Protein AF-A0A0P8C6U0-F1 (afdb_monomer)

Radius of gyration: 27.33 Å; Cα contacts (8 Å, |Δi|>4): 67; chains: 1; bounding box: 61×42×91 Å

Sequence (197 aa):
MSKERLFFIDNLRILLIILVIIFNLALLYGSPIGNRPYHESQPPGIIESIIESTLYLSFLAVTESFFMGFFFMISGYFTPGSYDRKGALLFFKDRLLRLGIPLLFYVIFIHPIMGYAISLSTKQFSGSFLDFLALYIGNYRVLGSGPLWFLEALLIFEGFLCHAIYYIIRRSLIILKYQIYSGHVRNVGHTHRDIAF

Solvent-accessible surface area (backbone atoms only — not comparable to full-atom values): 11387 Å² total; per-residue (Å²): 132,82,82,82,75,62,63,69,59,54,54,51,49,52,53,43,51,52,52,50,53,52,50,53,50,43,52,69,78,66,38,81,76,64,87,63,87,71,80,76,97,67,87,65,57,75,68,57,47,51,51,53,45,50,54,50,52,48,51,51,52,52,52,49,53,50,49,51,49,52,51,52,52,54,51,58,68,55,42,60,69,48,32,76,76,52,38,70,69,56,39,48,54,55,48,46,53,69,46,47,49,60,50,52,49,37,58,70,50,51,47,55,52,52,50,49,55,49,31,48,75,69,66,76,47,88,74,54,71,65,59,51,48,54,50,48,71,72,33,71,87,69,70,58,61,68,93,47,45,65,55,52,53,50,52,50,53,49,52,51,50,52,51,52,51,52,50,51,53,53,51,51,52,51,51,50,52,48,50,55,51,56,49,52,54,53,52,56,60,49,60,60,60,75,69,70,121

InterPro domains:
  IPR002656 Acyltransferase 3 domain [PF01757] (8-171)
  IPR050623 Periplasmic Glucan Succinylation Acyltransferase [PTHR36927] (3-164)

pLDDT: mean 76.66, std 11.99, range [38.44, 92.56]

Organism: NCBI:txid1392998

Mean predicted aligned error: 12.1 Å

Secondary structure (DSSP, 8-state):
------HHHHHHHHHHHHHHHHHHHHHHHH-SSS--SS--S-PPPHHHHHHHHHHHHHHHHHHHHHHHHHHHHHHHHHHHHHHHHH-HHHHHHHHHHHHHHHHHHIIIIIHHHHHHHHHHHTTS--S-HHHHHHHHHH-GGG---GGGHHHHHHHHHHHHHHHHHHHHHHHHHHHHHHHHHHHHHHHHHHHTTTT--

Foldseek 3Di:
DDPDDPVVVVVLVVVLVVLLVVLVVCCQQPAPPDDHLDDDDDDDDPVVVVVSNVVSVVVSVVSCCVSLVVVVVVCVVVLVVLCVVQPLPRSLVVLCCVLVVVLVCCLVPVQLVVVVVSCVSSVVDDDDSVVSVVVCVVDVVSSDSVSSVSSVVVNVVSVVVSVVVVVVVVVVVVVVVVVVVVVVVVVVVVVVVVPPD

Structure (mmCIF, N/CA/C/O backbone):
data_AF-A0A0P8C6U0-F1
#
_entry.id   AF-A0A0P8C6U0-F1
#
loop_
_atom_site.group_PDB
_atom_site.id
_atom_site.type_symbol
_atom_site.label_atom_id
_atom_site.label_alt_id
_atom_site.label_comp_id
_atom_site.label_asym_id
_atom_site.label_entity_id
_atom_site.label_seq_id
_atom_site.pdbx_PDB_ins_code
_atom_site.Cartn_x
_atom_site.Cartn_y
_atom_site.Cartn_z
_atom_site.occupancy
_atom_site.B_iso_or_equiv
_atom_site.auth_seq_id
_atom_site.auth_comp_id
_atom_site.auth_asym_id
_atom_site.auth_atom_id
_atom_site.pdbx_PDB_model_num
ATOM 1 N N . MET A 1 1 ? -28.809 14.830 7.608 1.00 38.44 1 MET A N 1
ATOM 2 C CA . MET A 1 1 ? -27.640 15.639 8.011 1.00 38.44 1 MET A CA 1
ATOM 3 C C . MET A 1 1 ? -26.596 15.511 6.909 1.00 38.44 1 MET A C 1
ATOM 5 O O . MET A 1 1 ? -26.086 14.415 6.699 1.00 38.44 1 MET A O 1
ATOM 9 N N . SER A 1 2 ? -26.392 16.551 6.099 1.00 47.72 2 SER A N 1
ATOM 10 C CA . SER A 1 2 ? -25.397 16.528 5.020 1.00 47.72 2 SER A CA 1
ATOM 11 C C . SER A 1 2 ? -24.010 16.343 5.630 1.00 47.72 2 SER A C 1
ATOM 13 O O . SER A 1 2 ? -23.619 17.113 6.501 1.00 47.72 2 SER A O 1
ATOM 15 N N . LYS A 1 3 ? -23.274 15.309 5.209 1.00 59.75 3 LYS A N 1
ATOM 16 C CA . LYS A 1 3 ? -21.847 15.179 5.531 1.00 59.75 3 LYS A CA 1
ATOM 17 C C . LYS A 1 3 ? -21.139 16.424 5.001 1.00 59.75 3 LYS A C 1
ATOM 19 O O . LYS A 1 3 ?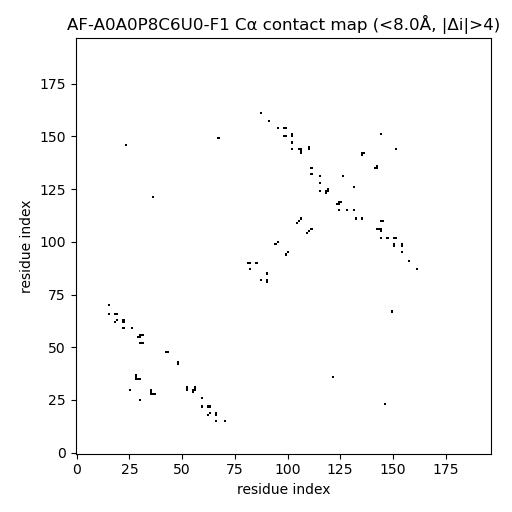 -20.986 16.539 3.785 1.00 59.75 3 LYS A O 1
ATOM 24 N N . GLU A 1 4 ? -20.719 17.329 5.878 1.00 72.25 4 GLU A N 1
ATOM 25 C CA . GLU A 1 4 ? -19.804 18.399 5.490 1.00 72.25 4 GLU A CA 1
ATOM 26 C C . GLU A 1 4 ? -18.520 17.751 4.970 1.00 72.25 4 GLU A C 1
ATOM 28 O O . GLU A 1 4 ? -17.829 17.012 5.677 1.00 72.25 4 GLU A O 1
ATOM 33 N N . ARG A 1 5 ? -18.254 17.938 3.676 1.00 70.25 5 ARG A N 1
ATOM 34 C CA . ARG A 1 5 ? -17.010 17.489 3.060 1.00 70.25 5 ARG A CA 1
ATOM 35 C C . ARG A 1 5 ? -15.925 18.481 3.451 1.00 70.25 5 ARG A C 1
ATOM 37 O O . ARG A 1 5 ? -16.044 19.673 3.183 1.00 70.25 5 ARG A O 1
ATOM 44 N N . LEU A 1 6 ? -14.864 17.984 4.077 1.00 79.81 6 LEU A N 1
ATOM 45 C CA . LEU A 1 6 ? -13.698 18.792 4.418 1.00 79.81 6 LEU A CA 1
ATOM 46 C C . LEU A 1 6 ? -12.847 18.996 3.159 1.00 79.81 6 LEU A C 1
ATOM 48 O O . LEU A 1 6 ? -11.905 18.243 2.918 1.00 79.81 6 LEU A O 1
ATOM 52 N N . PHE A 1 7 ? -13.171 20.020 2.365 1.00 83.81 7 PHE A N 1
ATOM 53 C CA . PHE A 1 7 ? -12.490 20.325 1.098 1.00 83.81 7 PHE A CA 1
ATOM 54 C C . PHE A 1 7 ? -10.963 20.437 1.230 1.00 83.81 7 PHE A C 1
ATOM 56 O O . PHE A 1 7 ? -10.231 20.020 0.337 1.00 83.81 7 PHE A O 1
ATOM 63 N N . PHE A 1 8 ? -10.464 20.931 2.368 1.00 85.56 8 PHE A N 1
ATOM 64 C CA . PHE A 1 8 ? -9.026 21.000 2.641 1.00 85.56 8 PHE A CA 1
ATOM 65 C C . PHE A 1 8 ? -8.351 19.618 2.643 1.00 85.56 8 PHE A C 1
ATOM 67 O O . PHE A 1 8 ? -7.270 19.454 2.081 1.00 85.56 8 PHE A O 1
ATOM 74 N N . ILE A 1 9 ? -8.997 18.609 3.235 1.00 85.31 9 ILE A N 1
ATOM 75 C CA . ILE A 1 9 ? -8.458 17.244 3.293 1.00 85.31 9 ILE A CA 1
ATOM 76 C C . ILE A 1 9 ? -8.452 16.608 1.904 1.00 85.31 9 ILE A C 1
ATOM 78 O O . ILE A 1 9 ? -7.519 15.881 1.568 1.00 85.31 9 ILE A O 1
ATOM 82 N N . ASP A 1 10 ? -9.467 16.890 1.091 1.00 85.94 10 ASP A N 1
ATOM 83 C CA . ASP A 1 10 ? -9.532 16.379 -0.275 1.00 85.94 10 ASP A CA 1
ATOM 84 C C . ASP A 1 10 ? -8.433 17.006 -1.151 1.00 85.94 10 ASP A C 1
ATOM 86 O O . ASP A 1 10 ? -7.716 16.275 -1.833 1.00 85.94 10 ASP A O 1
ATOM 90 N N . ASN A 1 11 ? -8.199 18.319 -1.044 1.00 90.38 11 ASN A N 1
ATOM 91 C CA . ASN A 1 11 ? -7.094 18.998 -1.736 1.00 90.38 11 ASN A CA 1
ATOM 92 C C . ASN A 1 11 ? -5.722 18.471 -1.298 1.00 90.38 11 ASN A C 1
ATOM 94 O O . ASN A 1 11 ? -4.860 18.219 -2.140 1.00 90.38 11 ASN A O 1
ATOM 98 N N . LEU A 1 12 ? -5.530 18.251 0.007 1.00 89.25 12 LEU A N 1
ATOM 99 C CA . LEU A 1 12 ? -4.298 17.667 0.533 1.00 89.25 12 LEU A CA 1
ATOM 100 C C . LEU A 1 12 ? -4.071 16.262 -0.036 1.00 89.25 12 LEU A C 1
ATOM 102 O O . LEU A 1 12 ? -2.974 15.957 -0.489 1.00 89.25 12 LEU A O 1
ATOM 106 N N . ARG A 1 13 ? -5.103 15.411 -0.079 1.00 87.69 13 ARG A N 1
ATOM 107 C CA . ARG A 1 13 ? -4.991 14.073 -0.684 1.00 87.69 13 ARG A CA 1
ATOM 108 C C . ARG A 1 13 ? -4.628 14.142 -2.161 1.00 87.69 13 ARG A C 1
ATOM 110 O O . ARG A 1 13 ? -3.780 13.370 -2.590 1.00 87.69 13 ARG A O 1
ATOM 117 N N . ILE A 1 14 ? -5.245 15.045 -2.923 1.00 90.81 14 ILE A N 1
ATOM 118 C CA . ILE A 1 14 ? -4.934 15.225 -4.347 1.00 90.81 14 ILE A CA 1
ATOM 119 C C . ILE A 1 14 ? -3.462 15.604 -4.519 1.00 90.81 14 ILE A C 1
ATOM 121 O O . ILE A 1 14 ? -2.763 14.969 -5.305 1.00 90.81 14 ILE A O 1
ATOM 125 N N . LEU A 1 15 ? -2.973 16.573 -3.739 1.00 92.56 15 LEU A N 1
ATOM 126 C CA . LEU A 1 15 ? -1.567 16.976 -3.758 1.00 92.56 15 LEU A CA 1
ATOM 127 C C . LEU A 1 15 ? -0.636 15.793 -3.457 1.00 92.56 15 LEU A C 1
ATOM 129 O O . LEU A 1 15 ? 0.323 15.562 -4.189 1.00 92.56 15 LEU A O 1
ATOM 133 N N . LEU A 1 16 ? -0.940 15.012 -2.416 1.00 91.31 16 LEU A N 1
ATOM 134 C CA . LEU A 1 16 ? -0.147 13.840 -2.045 1.00 91.31 16 LEU A CA 1
ATOM 135 C C . LEU A 1 16 ? -0.153 12.767 -3.144 1.00 91.31 16 LEU A C 1
ATOM 137 O O . LEU A 1 16 ? 0.885 12.178 -3.420 1.00 91.31 16 LEU A O 1
ATOM 141 N N . ILE A 1 17 ? -1.289 12.532 -3.807 1.00 90.50 17 ILE A N 1
ATOM 142 C CA . ILE A 1 17 ? -1.385 11.580 -4.926 1.00 90.50 17 ILE A CA 1
ATOM 143 C C . ILE A 1 17 ? -0.543 12.052 -6.117 1.00 90.50 17 ILE A C 1
ATOM 145 O O . ILE A 1 17 ? 0.161 11.246 -6.720 1.00 90.50 17 ILE A O 1
ATOM 149 N N . ILE A 1 18 ? -0.567 13.348 -6.440 1.00 91.62 18 ILE A N 1
ATOM 150 C CA . ILE A 1 18 ? 0.279 13.916 -7.500 1.00 91.62 18 ILE A CA 1
ATOM 151 C C . ILE A 1 18 ? 1.761 13.707 -7.166 1.00 91.62 18 ILE A C 1
ATOM 153 O O . ILE A 1 18 ? 2.521 13.261 -8.025 1.00 91.62 18 ILE A O 1
ATOM 157 N N . LEU A 1 19 ? 2.166 13.954 -5.915 1.00 90.38 19 LEU A N 1
ATOM 158 C CA . LEU A 1 19 ? 3.536 13.703 -5.459 1.00 90.38 19 LEU A CA 1
ATOM 159 C C . LEU A 1 19 ? 3.925 12.225 -5.581 1.00 90.38 19 LEU A C 1
ATOM 161 O O . LEU A 1 19 ? 5.027 11.933 -6.036 1.00 90.38 19 LEU A O 1
ATOM 165 N N . VAL A 1 20 ? 3.021 11.295 -5.258 1.00 89.94 20 VAL A N 1
ATOM 166 C CA . VAL A 1 20 ? 3.248 9.852 -5.448 1.00 89.94 20 VAL A CA 1
ATOM 167 C C . VAL A 1 20 ? 3.471 9.514 -6.921 1.00 89.94 20 VAL A C 1
ATOM 169 O O . VAL A 1 20 ? 4.371 8.737 -7.237 1.00 89.94 20 VAL A O 1
ATOM 172 N N . ILE A 1 21 ? 2.687 10.089 -7.836 1.00 88.69 21 ILE A N 1
ATOM 173 C CA . ILE A 1 21 ? 2.857 9.855 -9.278 1.00 88.69 21 ILE A CA 1
ATOM 174 C C . ILE A 1 21 ? 4.230 10.359 -9.730 1.00 88.69 21 ILE A C 1
ATOM 176 O O . ILE A 1 21 ? 4.972 9.612 -10.362 1.00 88.69 21 ILE A O 1
ATOM 180 N N . ILE A 1 22 ? 4.598 11.588 -9.355 1.00 88.06 22 ILE A N 1
ATOM 181 C CA . ILE A 1 22 ? 5.903 12.178 -9.688 1.00 88.06 22 ILE A CA 1
ATOM 182 C C . ILE A 1 22 ? 7.044 11.334 -9.112 1.00 88.06 22 ILE A C 1
ATOM 184 O O . ILE A 1 22 ? 8.016 11.065 -9.809 1.00 88.06 22 ILE A O 1
ATOM 188 N N . PHE A 1 23 ? 6.912 10.862 -7.872 1.00 87.25 23 PHE A N 1
ATOM 189 C CA . PHE A 1 23 ? 7.893 9.992 -7.229 1.00 87.25 23 PHE A CA 1
ATOM 190 C C . PHE A 1 23 ? 8.083 8.667 -7.981 1.00 87.25 23 PHE A C 1
ATOM 192 O O . PHE A 1 23 ? 9.214 8.251 -8.220 1.00 87.25 23 PHE A O 1
ATOM 199 N N . ASN A 1 24 ? 6.994 8.018 -8.408 1.00 84.06 24 ASN A N 1
ATOM 200 C CA . ASN A 1 24 ? 7.077 6.772 -9.176 1.00 84.06 24 ASN A CA 1
ATOM 201 C C . ASN A 1 24 ? 7.677 6.997 -10.572 1.00 84.06 24 ASN A C 1
ATOM 203 O O . ASN A 1 24 ? 8.440 6.161 -11.052 1.00 84.06 24 ASN A O 1
ATOM 207 N N . LEU A 1 25 ? 7.381 8.136 -11.207 1.00 82.75 25 LEU A N 1
ATOM 208 C CA . LEU A 1 25 ? 8.027 8.537 -12.458 1.00 82.75 25 LEU A CA 1
ATOM 209 C C . LEU A 1 25 ? 9.528 8.761 -12.261 1.00 82.75 25 LEU A C 1
ATOM 211 O O . LEU A 1 25 ? 10.330 8.267 -13.049 1.00 82.75 25 LEU A O 1
ATOM 215 N N . ALA A 1 26 ? 9.912 9.453 -11.190 1.00 82.00 26 ALA A N 1
ATOM 216 C CA . ALA A 1 26 ? 11.307 9.657 -10.841 1.00 82.00 26 ALA A CA 1
ATOM 217 C C . ALA A 1 26 ? 12.003 8.301 -10.632 1.00 82.00 26 ALA A C 1
ATOM 219 O O . ALA A 1 26 ? 13.014 8.025 -11.271 1.00 82.00 26 ALA A O 1
ATOM 220 N N . LEU A 1 27 ? 11.445 7.388 -9.833 1.00 77.75 27 LEU A N 1
ATOM 221 C CA . LEU A 1 27 ? 12.014 6.045 -9.670 1.00 77.75 27 LEU A CA 1
ATOM 222 C C . LEU A 1 27 ? 12.209 5.306 -11.003 1.00 77.75 27 LEU A C 1
ATOM 224 O O . LEU A 1 27 ? 13.253 4.687 -11.197 1.00 77.75 27 LEU A O 1
ATOM 228 N N . LEU A 1 28 ? 11.247 5.402 -11.923 1.00 74.19 28 LEU A N 1
ATOM 229 C CA . LEU A 1 28 ? 11.319 4.734 -13.223 1.00 74.19 28 LEU A CA 1
ATOM 230 C C . LEU A 1 28 ? 12.427 5.294 -14.131 1.00 74.19 28 LEU A C 1
ATOM 232 O O . LEU A 1 28 ? 13.087 4.522 -14.825 1.00 74.19 28 LEU A O 1
ATOM 236 N N . TYR A 1 29 ? 12.619 6.615 -14.145 1.00 70.50 29 TYR A N 1
ATOM 237 C CA . TYR A 1 29 ? 13.539 7.279 -15.078 1.00 70.50 29 TYR A CA 1
ATOM 238 C C . TYR A 1 29 ? 14.914 7.617 -14.488 1.00 70.50 29 TYR A C 1
ATOM 240 O O . TYR A 1 29 ? 15.886 7.676 -15.234 1.00 70.50 29 TYR A O 1
ATOM 248 N N . GLY A 1 30 ? 15.013 7.841 -13.177 1.00 64.50 30 GLY A N 1
ATOM 249 C CA . GLY A 1 30 ? 16.211 8.395 -12.538 1.00 64.50 30 GLY A CA 1
ATOM 250 C C . GLY A 1 30 ? 16.850 7.533 -11.449 1.00 64.50 30 GLY A C 1
ATOM 251 O O . GLY A 1 30 ? 17.924 7.891 -10.977 1.00 64.50 30 GLY A O 1
ATOM 252 N N . SER A 1 31 ? 16.239 6.418 -11.019 1.00 59.50 31 SER A N 1
ATOM 253 C CA . SER A 1 31 ? 16.790 5.613 -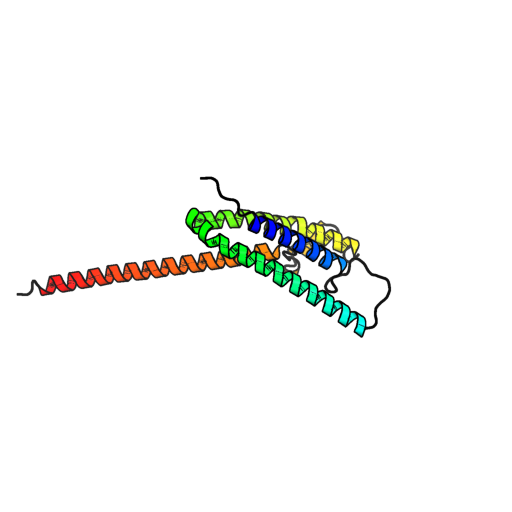9.914 1.00 59.50 31 SER A CA 1
ATOM 254 C C . SER A 1 31 ? 18.160 4.997 -10.248 1.00 59.50 31 SER A C 1
ATOM 256 O O . SER A 1 31 ? 18.272 4.228 -11.205 1.00 59.50 31 SER A O 1
ATOM 258 N N . PRO A 1 32 ? 19.198 5.240 -9.420 1.00 53.91 32 PRO A N 1
ATOM 259 C CA . PRO A 1 32 ? 20.456 4.496 -9.458 1.00 53.91 32 PRO A CA 1
ATOM 260 C C . PRO A 1 32 ? 20.301 3.039 -8.992 1.00 53.91 32 PRO A C 1
ATOM 262 O O 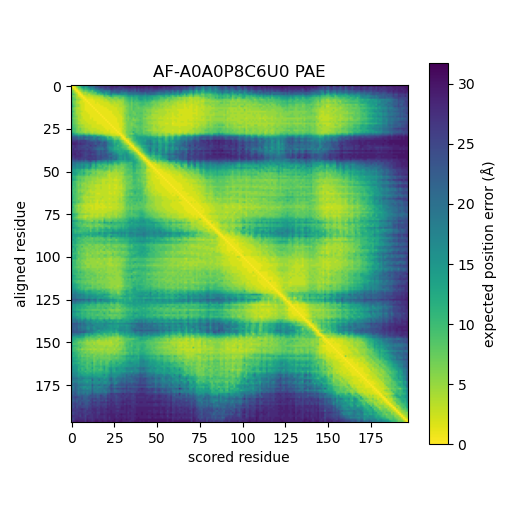. PRO A 1 32 ? 21.185 2.222 -9.236 1.00 53.91 32 PRO A O 1
ATOM 265 N N . ILE A 1 33 ? 19.205 2.722 -8.291 1.00 45.62 33 ILE A N 1
ATOM 266 C CA . ILE A 1 33 ? 18.908 1.401 -7.734 1.00 45.62 33 ILE A CA 1
ATOM 267 C C . ILE A 1 33 ? 17.913 0.701 -8.661 1.00 45.62 33 ILE A C 1
ATOM 269 O O . ILE A 1 33 ? 16.756 1.112 -8.762 1.00 45.62 33 ILE A O 1
ATOM 273 N N . GLY A 1 34 ? 18.376 -0.362 -9.319 1.00 51.56 34 GLY A N 1
ATOM 274 C CA . GLY A 1 34 ? 17.616 -1.132 -10.303 1.00 51.56 34 GLY A CA 1
ATOM 275 C C . GLY A 1 34 ? 18.230 -1.055 -11.700 1.00 51.56 34 GLY A C 1
ATOM 276 O O . GLY A 1 34 ? 19.000 -0.152 -12.014 1.00 51.56 34 GLY A O 1
ATOM 277 N N . ASN A 1 35 ? 17.913 -2.045 -12.535 1.00 47.44 35 ASN A N 1
ATOM 278 C CA . ASN A 1 35 ? 18.328 -2.099 -13.934 1.00 47.44 35 ASN A CA 1
ATOM 279 C C . ASN A 1 35 ? 17.794 -0.845 -14.649 1.00 47.44 35 ASN A C 1
ATOM 281 O O . ASN A 1 35 ? 16.602 -0.788 -14.944 1.00 47.44 35 ASN A O 1
ATOM 285 N N . ARG A 1 36 ? 18.644 0.166 -14.882 1.00 56.88 36 ARG A N 1
ATOM 286 C CA . ARG A 1 36 ? 18.280 1.378 -15.629 1.00 56.88 36 ARG A CA 1
ATOM 287 C C . ARG A 1 36 ? 17.695 0.947 -16.980 1.00 56.88 36 ARG A C 1
ATOM 289 O O . ARG A 1 36 ? 18.435 0.381 -17.783 1.00 56.88 36 ARG A O 1
ATOM 296 N N . PRO A 1 37 ? 16.405 1.188 -17.269 1.00 49.97 37 PRO A N 1
ATOM 297 C CA . PRO A 1 37 ? 15.851 0.819 -18.570 1.00 49.97 37 PRO A CA 1
ATOM 298 C C . PRO A 1 37 ? 16.433 1.693 -19.692 1.00 49.97 37 PRO A C 1
ATOM 300 O O . PRO A 1 37 ? 16.452 1.279 -20.848 1.00 49.97 37 PRO A O 1
ATOM 303 N N . TYR A 1 38 ? 16.935 2.884 -19.340 1.00 48.28 38 TYR A N 1
ATOM 304 C CA . TYR A 1 38 ? 17.474 3.881 -20.256 1.00 48.28 38 TYR A CA 1
ATOM 305 C C . TYR A 1 38 ? 18.899 4.263 -19.828 1.00 48.28 38 TYR A C 1
ATOM 307 O O . TYR A 1 38 ? 19.118 4.763 -18.726 1.00 48.28 38 TYR A O 1
ATOM 315 N N . HIS A 1 39 ? 19.883 3.974 -20.680 1.00 51.88 39 HIS A N 1
ATOM 316 C CA . HIS A 1 39 ? 21.271 4.403 -20.508 1.00 51.88 39 HIS A CA 1
ATOM 317 C C . HIS A 1 39 ? 21.506 5.681 -21.319 1.00 51.88 39 HIS A C 1
ATOM 319 O O . HIS A 1 39 ? 21.326 5.665 -22.536 1.00 51.88 39 HIS A O 1
ATOM 325 N N . GLU A 1 40 ? 21.958 6.755 -20.671 1.00 50.66 40 GLU A N 1
ATOM 326 C CA . GLU A 1 40 ? 22.669 7.837 -21.357 1.00 50.66 40 GLU A CA 1
ATOM 327 C C . GLU A 1 40 ? 24.158 7.480 -21.476 1.00 50.66 40 GLU A C 1
ATOM 329 O O . GLU A 1 40 ? 24.756 6.850 -20.603 1.00 50.66 40 GLU A O 1
ATOM 334 N N . SER A 1 41 ? 24.729 7.821 -22.626 1.00 51.78 41 SER A N 1
ATOM 335 C CA . SER A 1 41 ? 25.850 7.130 -23.267 1.00 51.78 41 SER A CA 1
ATOM 336 C C . SER A 1 41 ? 27.250 7.436 -22.720 1.00 51.78 41 SER A C 1
ATOM 338 O O . SER A 1 41 ? 28.225 7.088 -23.386 1.00 51.78 41 SER A O 1
ATOM 340 N N . GLN A 1 42 ? 27.398 8.074 -21.554 1.00 54.25 42 GLN A N 1
ATOM 341 C CA . GLN A 1 42 ? 28.718 8.363 -20.978 1.00 54.25 42 GLN A CA 1
ATOM 342 C C . GLN A 1 42 ? 28.760 8.096 -19.469 1.00 54.25 42 GLN A C 1
ATOM 344 O O . GLN A 1 42 ? 27.912 8.615 -18.748 1.00 54.25 42 GLN A O 1
ATOM 349 N N . PRO A 1 43 ? 29.724 7.299 -18.967 1.00 57.44 43 PRO A N 1
ATOM 350 C CA . PRO A 1 43 ? 29.909 7.132 -17.533 1.00 57.44 43 PRO A CA 1
ATOM 351 C C . PRO A 1 43 ? 30.499 8.428 -16.940 1.00 57.44 43 PRO A C 1
ATOM 353 O O . PRO A 1 43 ? 31.590 8.825 -17.356 1.00 57.44 43 PRO A O 1
ATOM 356 N N . PRO A 1 44 ? 29.820 9.081 -15.977 1.00 59.22 44 PRO A N 1
ATOM 357 C CA . PRO A 1 44 ? 30.404 10.181 -15.211 1.00 59.22 44 PRO A CA 1
ATOM 358 C C . PRO A 1 44 ? 31.665 9.710 -14.476 1.00 59.22 44 PRO A C 1
ATOM 360 O O . PRO A 1 44 ? 31.837 8.510 -14.226 1.00 59.22 44 PRO A O 1
ATOM 363 N N . GLY A 1 45 ? 32.536 10.639 -14.070 1.00 66.56 45 GLY A N 1
ATOM 364 C CA . GLY A 1 45 ? 33.629 10.292 -13.160 1.00 66.56 45 GLY A CA 1
ATOM 365 C C . GLY A 1 45 ? 33.089 9.613 -11.890 1.00 66.56 45 GLY A C 1
ATOM 366 O O . GLY A 1 45 ? 31.983 9.914 -11.442 1.00 66.56 45 GLY A O 1
ATOM 367 N N . ILE A 1 46 ? 33.860 8.703 -11.276 1.00 70.94 46 ILE A N 1
ATOM 368 C CA . ILE A 1 46 ? 33.413 7.918 -10.100 1.00 70.94 46 ILE A CA 1
ATOM 369 C C . ILE A 1 46 ? 32.822 8.831 -9.010 1.00 70.94 46 ILE A C 1
ATOM 371 O O . ILE A 1 46 ? 31.767 8.534 -8.457 1.00 70.94 46 ILE A O 1
ATOM 375 N N . ILE A 1 47 ? 33.458 9.975 -8.748 1.00 73.19 47 ILE A N 1
ATOM 376 C CA . ILE A 1 47 ? 33.028 10.935 -7.722 1.00 73.19 47 ILE A CA 1
ATOM 377 C C . ILE A 1 47 ? 31.708 11.625 -8.103 1.00 73.19 47 ILE A C 1
ATOM 379 O O . ILE A 1 47 ? 30.810 11.716 -7.268 1.00 73.19 47 ILE A O 1
ATOM 383 N N . GLU A 1 48 ? 31.561 12.061 -9.355 1.00 74.12 48 GLU A N 1
ATOM 384 C CA . GLU A 1 48 ? 30.343 12.712 -9.862 1.00 74.12 48 GLU A CA 1
ATOM 385 C C . GLU A 1 48 ? 29.148 11.757 -9.777 1.00 74.12 48 GLU A C 1
ATOM 387 O O . GLU A 1 48 ? 28.106 12.111 -9.228 1.00 74.12 48 GLU A O 1
ATOM 392 N N . SER A 1 49 ? 29.347 10.495 -10.174 1.00 71.94 49 SER A N 1
ATOM 393 C CA . SER A 1 49 ? 28.305 9.465 -10.111 1.00 71.94 49 SER A CA 1
ATOM 394 C C . SER A 1 49 ? 27.815 9.178 -8.683 1.00 71.94 49 SER A C 1
ATOM 396 O O . SER A 1 49 ? 26.624 8.929 -8.471 1.00 71.94 49 SER A O 1
ATOM 398 N N . ILE A 1 50 ? 28.711 9.239 -7.688 1.00 75.88 50 ILE A N 1
ATOM 399 C CA . ILE A 1 50 ? 28.374 9.036 -6.272 1.00 75.88 50 ILE A CA 1
ATOM 400 C C . ILE A 1 50 ? 27.569 10.224 -5.751 1.00 75.88 50 ILE A C 1
ATOM 402 O O . ILE A 1 50 ? 26.559 10.022 -5.074 1.00 75.88 50 ILE A O 1
ATOM 406 N N . ILE A 1 51 ? 27.990 11.451 -6.065 1.00 79.19 51 ILE A N 1
ATOM 407 C CA . ILE A 1 51 ? 27.312 12.670 -5.613 1.00 79.19 51 ILE A CA 1
ATOM 408 C C . ILE A 1 51 ? 25.903 12.737 -6.205 1.00 79.19 51 ILE A C 1
ATOM 410 O O . ILE A 1 51 ? 24.941 12.896 -5.454 1.00 79.19 51 ILE A O 1
ATOM 414 N N . GLU A 1 52 ? 25.763 12.538 -7.517 1.00 78.88 52 GLU A N 1
ATOM 415 C CA . GLU A 1 52 ? 24.467 12.523 -8.202 1.00 78.88 52 GLU A CA 1
ATOM 416 C C . GLU A 1 52 ? 23.535 11.459 -7.621 1.00 78.88 52 GLU A C 1
ATOM 418 O O . GLU A 1 52 ? 22.409 11.765 -7.227 1.00 78.88 52 GLU A O 1
ATOM 423 N N . SER A 1 53 ? 24.022 10.221 -7.480 1.00 77.94 53 SER A N 1
ATOM 424 C CA . SER A 1 53 ? 23.222 9.120 -6.936 1.00 77.94 53 SER A CA 1
ATOM 425 C C . SER A 1 53 ? 22.800 9.383 -5.491 1.00 77.94 53 SER A C 1
ATOM 427 O O . SER A 1 53 ? 21.664 9.098 -5.116 1.00 77.94 53 SER A O 1
ATOM 429 N N . THR A 1 54 ? 23.687 9.957 -4.675 1.00 82.75 54 THR A N 1
ATOM 430 C CA . THR A 1 54 ? 23.401 10.257 -3.266 1.00 82.75 54 THR A CA 1
ATOM 431 C C . THR A 1 54 ? 22.373 11.372 -3.131 1.00 82.75 54 THR A C 1
ATOM 433 O O . THR A 1 54 ? 21.419 11.233 -2.364 1.00 82.75 54 THR A O 1
ATOM 436 N N . LEU A 1 55 ? 22.530 12.467 -3.879 1.00 84.75 55 LEU A N 1
ATOM 437 C CA . LEU A 1 55 ? 21.575 13.576 -3.883 1.00 84.75 55 LEU A CA 1
ATOM 438 C C . LEU A 1 55 ? 20.202 13.113 -4.369 1.00 84.75 55 LEU A C 1
ATOM 440 O O . LEU A 1 55 ? 19.187 13.419 -3.743 1.00 84.75 55 LEU A O 1
ATOM 444 N N . TYR A 1 56 ? 20.182 12.318 -5.435 1.00 83.38 56 TYR A N 1
ATOM 445 C CA . TYR A 1 56 ? 18.960 11.778 -6.004 1.00 83.38 56 TYR A CA 1
ATOM 446 C C . TYR A 1 56 ? 18.218 10.849 -5.034 1.00 83.38 56 TYR A C 1
ATOM 448 O O . TYR A 1 56 ? 17.027 11.030 -4.778 1.00 83.38 56 TYR A O 1
ATOM 456 N N . LEU A 1 57 ? 18.924 9.887 -4.432 1.00 83.50 57 LEU A N 1
ATOM 457 C CA . LEU A 1 57 ? 18.340 8.978 -3.443 1.00 83.50 57 LEU A CA 1
ATOM 458 C C . LEU A 1 57 ? 17.880 9.720 -2.188 1.00 83.50 57 LEU A C 1
ATOM 460 O O . LEU A 1 57 ? 16.833 9.388 -1.640 1.00 83.50 57 LEU A O 1
ATOM 464 N N . SER A 1 58 ? 18.614 10.746 -1.758 1.00 85.81 58 SER A N 1
ATOM 465 C CA . SER A 1 58 ? 18.215 11.581 -0.621 1.00 85.81 58 SER A CA 1
ATOM 466 C C . SER A 1 58 ? 16.928 12.349 -0.925 1.00 85.81 58 SER A C 1
ATOM 468 O O . SER A 1 58 ? 16.018 12.377 -0.099 1.00 85.81 58 SER A O 1
ATOM 470 N N . PHE A 1 59 ? 16.811 12.922 -2.126 1.00 86.69 59 PHE A N 1
ATOM 471 C CA . PHE A 1 59 ? 15.591 13.593 -2.573 1.00 86.69 59 PHE A CA 1
ATOM 472 C C . PHE A 1 59 ? 14.393 12.636 -2.599 1.00 86.69 59 PHE A C 1
ATOM 474 O O . PHE A 1 59 ? 13.331 12.965 -2.061 1.00 86.69 59 PHE A O 1
ATOM 481 N N . LEU A 1 60 ? 14.567 11.438 -3.167 1.00 87.56 60 LEU A N 1
ATOM 482 C CA . LEU A 1 60 ? 13.538 10.402 -3.151 1.00 87.56 60 LEU A CA 1
ATOM 483 C C . LEU A 1 60 ? 13.152 10.014 -1.721 1.00 87.56 60 LEU A C 1
ATOM 485 O O . LEU A 1 60 ? 11.971 10.059 -1.390 1.00 87.56 60 LEU A O 1
ATOM 489 N N . ALA A 1 61 ? 14.121 9.716 -0.855 1.00 86.88 61 ALA A N 1
ATOM 490 C CA . ALA A 1 61 ? 13.861 9.295 0.520 1.00 86.88 61 ALA A CA 1
ATOM 491 C C . ALA A 1 61 ? 13.112 10.365 1.332 1.00 86.88 61 ALA A C 1
ATOM 493 O O . ALA A 1 61 ? 12.184 10.045 2.079 1.00 86.88 61 ALA A O 1
ATOM 494 N N . VAL A 1 62 ? 13.475 11.643 1.171 1.00 89.00 62 VAL A N 1
ATOM 495 C CA . VAL A 1 62 ? 12.787 12.763 1.833 1.00 89.00 62 VAL A CA 1
ATOM 496 C C . VAL A 1 62 ? 11.366 12.918 1.299 1.00 89.00 62 VAL A C 1
ATOM 498 O O . VAL A 1 62 ? 10.430 13.068 2.086 1.00 89.00 62 VAL A O 1
ATOM 501 N N . THR A 1 63 ? 11.192 12.844 -0.022 1.00 87.56 63 THR A N 1
ATOM 502 C CA . THR A 1 63 ? 9.877 12.973 -0.663 1.00 87.56 63 THR A CA 1
ATOM 503 C C . THR A 1 63 ? 8.960 11.837 -0.218 1.00 87.56 63 THR A C 1
ATOM 505 O O . THR A 1 63 ? 7.844 12.101 0.232 1.00 87.56 63 THR A O 1
ATOM 508 N N . GLU A 1 64 ? 9.456 10.598 -0.250 1.00 88.81 64 GLU A N 1
ATOM 509 C CA . GLU A 1 64 ? 8.750 9.402 0.210 1.00 88.81 64 GLU A CA 1
ATOM 510 C C . GLU A 1 64 ? 8.337 9.514 1.672 1.00 88.81 64 GLU A C 1
ATOM 512 O O . GLU A 1 64 ? 7.154 9.405 1.994 1.00 88.81 64 GLU A O 1
ATOM 517 N N . SER A 1 65 ? 9.287 9.823 2.555 1.00 87.94 65 SER A N 1
ATOM 518 C CA . SER A 1 65 ? 9.017 9.964 3.987 1.00 87.94 65 SER A CA 1
ATOM 519 C C . SER A 1 65 ? 7.961 11.035 4.266 1.00 87.94 65 SER A C 1
ATOM 521 O O . SER A 1 65 ? 7.096 10.846 5.124 1.00 87.94 65 SER A O 1
ATOM 523 N N . PHE A 1 66 ? 7.990 12.141 3.516 1.00 89.00 66 PHE A N 1
ATOM 524 C CA . PHE A 1 66 ? 7.027 13.227 3.642 1.00 89.00 66 PHE A CA 1
ATOM 525 C C . PHE A 1 66 ? 5.609 12.777 3.272 1.00 89.00 66 PHE A C 1
ATOM 527 O O . PHE A 1 66 ? 4.723 12.796 4.131 1.00 89.00 66 PHE A O 1
ATOM 534 N N . PHE A 1 67 ? 5.362 12.345 2.027 1.00 87.88 67 PHE A N 1
ATOM 535 C CA . PHE A 1 67 ? 3.989 12.025 1.616 1.00 87.88 67 PHE A CA 1
ATOM 536 C C . PHE A 1 67 ? 3.444 10.793 2.345 1.00 87.88 67 PHE A C 1
ATOM 538 O O . PHE A 1 67 ? 2.267 10.773 2.715 1.00 87.88 67 PHE A O 1
ATOM 545 N N . MET A 1 68 ? 4.295 9.801 2.628 1.00 89.62 68 MET A N 1
ATOM 546 C CA . MET A 1 68 ? 3.888 8.611 3.373 1.00 89.62 68 MET A CA 1
ATOM 547 C C . MET A 1 68 ? 3.526 8.953 4.814 1.00 89.62 68 MET A C 1
ATOM 549 O O . MET A 1 68 ? 2.489 8.498 5.301 1.00 89.62 68 MET A O 1
ATOM 553 N N . GLY A 1 69 ? 4.300 9.824 5.470 1.00 88.69 69 GLY A N 1
ATOM 554 C CA . GLY A 1 69 ? 3.974 10.339 6.799 1.00 88.69 69 GLY A CA 1
ATOM 555 C C . GLY A 1 69 ? 2.588 10.989 6.847 1.00 88.69 69 GLY A C 1
ATOM 556 O O . GLY A 1 69 ? 1.778 10.665 7.719 1.00 88.69 69 GLY A O 1
ATOM 557 N N . PHE A 1 70 ? 2.260 11.832 5.862 1.00 89.25 70 PHE A N 1
ATOM 558 C CA . PHE A 1 70 ? 0.929 12.437 5.760 1.00 89.25 70 PHE A CA 1
ATOM 559 C C . PHE A 1 70 ? -0.178 11.405 5.529 1.00 89.25 70 PHE A C 1
ATOM 561 O O . PHE A 1 70 ? -1.226 11.483 6.174 1.00 89.25 70 PHE A O 1
ATOM 568 N N . PHE A 1 71 ? 0.030 10.420 4.653 1.00 87.88 71 PHE A N 1
ATOM 569 C CA . PHE A 1 71 ? -0.963 9.369 4.431 1.00 87.88 71 PHE A CA 1
ATOM 570 C C . PHE A 1 71 ? -1.215 8.527 5.686 1.00 87.88 71 PHE A C 1
ATOM 572 O O . PHE A 1 71 ? -2.377 8.249 6.000 1.00 87.88 71 PHE A O 1
ATOM 579 N N . PHE A 1 72 ? -0.170 8.170 6.438 1.00 88.00 72 PHE A N 1
ATOM 580 C CA . PHE A 1 72 ? -0.323 7.467 7.713 1.00 88.00 72 PHE A CA 1
ATOM 581 C C . PHE A 1 72 ? -1.039 8.324 8.758 1.00 88.00 72 PHE A C 1
ATOM 583 O O . PHE A 1 72 ? -1.955 7.827 9.414 1.00 88.00 72 PHE A O 1
ATOM 590 N N . MET A 1 73 ? -0.707 9.613 8.865 1.00 88.00 73 MET A N 1
ATOM 591 C CA . MET A 1 73 ? -1.387 10.543 9.772 1.00 88.00 73 MET A CA 1
ATOM 592 C C . MET A 1 73 ? -2.882 10.664 9.445 1.00 88.00 73 MET A C 1
ATOM 594 O O . MET A 1 73 ? -3.728 10.511 10.326 1.00 88.00 73 MET A O 1
ATOM 598 N N . ILE A 1 74 ? -3.224 10.888 8.172 1.00 86.62 74 ILE A N 1
ATOM 599 C CA . ILE A 1 74 ? -4.616 10.986 7.709 1.00 86.62 74 ILE A CA 1
ATOM 600 C C . ILE A 1 74 ? -5.350 9.665 7.971 1.00 86.62 74 ILE A C 1
ATOM 602 O O . ILE A 1 74 ? -6.465 9.665 8.492 1.00 86.62 74 ILE A O 1
ATOM 606 N N . SER A 1 75 ? -4.725 8.532 7.642 1.00 84.56 75 SER A N 1
ATOM 607 C CA . SER A 1 75 ? -5.280 7.200 7.891 1.00 84.56 75 SER A CA 1
ATOM 608 C C . SER A 1 75 ? -5.574 6.979 9.379 1.00 84.56 75 SER A C 1
ATOM 610 O O . SER A 1 75 ? -6.685 6.574 9.730 1.00 84.56 75 SER A O 1
ATOM 612 N N . GLY A 1 76 ? -4.623 7.305 10.258 1.00 83.12 76 GLY A N 1
ATOM 613 C CA . GLY A 1 76 ? -4.775 7.197 11.707 1.00 83.12 76 GLY A CA 1
ATOM 614 C C . GLY A 1 76 ? -5.895 8.086 12.246 1.00 83.12 76 GLY A C 1
ATOM 615 O O . GLY A 1 76 ? -6.743 7.610 12.994 1.00 83.12 76 GLY A O 1
ATOM 616 N N . TYR A 1 77 ? -5.977 9.341 11.798 1.00 84.88 77 TYR A N 1
ATOM 617 C CA . TYR A 1 77 ? -6.987 10.300 12.258 1.00 84.88 77 TYR A CA 1
ATOM 618 C C . TYR A 1 77 ? -8.431 9.847 11.973 1.00 84.88 77 TYR A C 1
ATOM 620 O O . TYR A 1 77 ? -9.313 9.974 12.822 1.00 8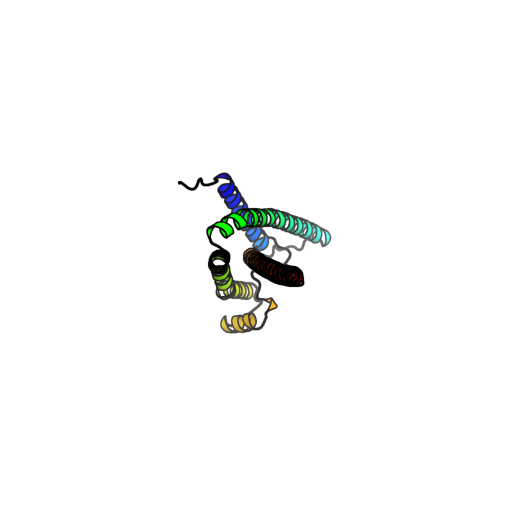4.88 77 TYR A O 1
ATOM 628 N N . PHE A 1 78 ? -8.692 9.268 10.795 1.00 81.56 78 PHE A N 1
ATOM 629 C CA . PHE A 1 78 ? -10.043 8.834 10.406 1.00 81.56 78 PHE A CA 1
ATOM 630 C C . PHE A 1 78 ? -10.414 7.409 10.857 1.00 81.56 78 PHE A C 1
ATOM 632 O O . PHE A 1 78 ? -11.564 6.984 10.665 1.00 81.56 78 PHE A O 1
ATOM 639 N N . THR A 1 79 ? -9.473 6.670 11.450 1.00 81.31 79 THR A N 1
ATOM 640 C CA . THR A 1 79 ? -9.674 5.277 11.875 1.00 81.31 79 THR A CA 1
ATOM 641 C C . THR A 1 79 ? -10.627 5.156 13.077 1.00 81.31 79 THR A C 1
ATOM 643 O O . THR A 1 79 ? -11.637 4.464 12.922 1.00 81.31 79 THR A O 1
ATOM 646 N N . PRO A 1 80 ? -10.443 5.879 14.206 1.00 76.38 80 PRO A N 1
ATOM 647 C CA . PRO A 1 80 ? -11.326 5.777 15.376 1.00 76.38 80 PRO A CA 1
ATOM 648 C C . PRO A 1 80 ? -12.790 6.093 15.056 1.00 76.38 80 PRO A C 1
ATOM 650 O O . PRO A 1 80 ? -13.676 5.279 15.290 1.00 76.38 80 PRO A O 1
ATOM 653 N N . GLY A 1 81 ? -13.052 7.218 14.381 1.00 75.69 81 GLY A N 1
ATOM 654 C CA . GLY A 1 81 ? -14.424 7.601 14.037 1.00 75.69 81 GLY A CA 1
ATOM 655 C C . GLY A 1 81 ? -15.106 6.632 13.062 1.00 75.69 81 GLY A C 1
ATOM 656 O O . GLY A 1 81 ? -16.332 6.550 13.018 1.00 75.69 81 GLY A O 1
ATOM 657 N N . SER A 1 82 ? -14.343 5.897 12.249 1.00 74.19 82 SER A N 1
ATOM 658 C CA . SER A 1 82 ? -14.896 4.855 11.374 1.00 74.19 82 SER A CA 1
ATOM 659 C C . SER A 1 82 ? -15.146 3.542 12.110 1.00 74.19 82 SER A C 1
ATOM 661 O O . SER A 1 82 ? -16.116 2.858 11.779 1.00 74.19 82 SER A O 1
ATOM 663 N N . TYR A 1 83 ? -14.308 3.229 13.096 1.00 76.25 83 TYR A N 1
ATOM 664 C CA . TYR A 1 83 ? -14.469 2.097 13.998 1.00 76.25 83 TYR A CA 1
ATOM 665 C C . TYR A 1 83 ? -15.730 2.254 14.862 1.00 76.25 83 TYR A C 1
ATOM 667 O O . TYR A 1 83 ? -16.590 1.373 14.834 1.00 76.25 83 TYR A O 1
ATOM 675 N N . ASP A 1 84 ? -15.918 3.409 15.509 1.00 75.38 84 ASP A N 1
ATOM 676 C CA . ASP A 1 84 ? -17.053 3.663 16.413 1.00 75.38 84 ASP A CA 1
ATOM 677 C C . ASP A 1 84 ? -18.414 3.554 15.711 1.00 75.38 84 ASP A C 1
ATOM 679 O O . ASP A 1 84 ? -19.395 3.092 16.288 1.00 75.38 84 ASP A O 1
ATOM 683 N N . ARG A 1 85 ? -18.484 3.930 14.427 1.00 76.56 85 ARG A N 1
ATOM 684 C CA . ARG A 1 85 ? -19.729 3.872 13.641 1.00 76.56 85 ARG A CA 1
ATOM 685 C C . ARG A 1 85 ? -20.098 2.475 13.142 1.00 76.56 85 ARG A C 1
ATOM 687 O O . ARG A 1 85 ? -21.258 2.255 12.812 1.00 76.56 85 ARG A O 1
ATOM 694 N N . LYS A 1 86 ? -19.124 1.576 12.971 1.00 76.69 86 LYS A N 1
ATOM 695 C CA . LYS A 1 86 ? -19.314 0.280 12.285 1.00 76.69 86 LYS A CA 1
ATOM 696 C C . LYS A 1 86 ? -19.107 -0.934 13.190 1.00 76.69 86 LYS A C 1
ATOM 698 O O . LYS A 1 86 ? -19.545 -2.025 12.834 1.00 76.69 86 LYS A O 1
ATOM 703 N N . GLY A 1 87 ? -18.436 -0.757 14.327 1.00 75.19 87 GLY A N 1
ATOM 704 C CA . GLY A 1 87 ? -17.948 -1.852 15.157 1.00 75.19 87 GLY A CA 1
ATOM 705 C C . GLY A 1 87 ? -16.753 -2.581 14.529 1.00 75.19 87 GLY A C 1
ATOM 706 O O . GLY A 1 87 ? -16.489 -2.482 13.328 1.00 75.19 87 GLY A O 1
ATOM 707 N N . ALA A 1 88 ? -16.029 -3.345 15.353 1.00 72.94 88 ALA A N 1
ATOM 708 C CA . ALA A 1 88 ? -14.752 -3.960 14.982 1.00 72.94 88 ALA A CA 1
ATOM 709 C C . ALA A 1 88 ? -14.834 -4.866 13.741 1.00 72.94 88 ALA A C 1
ATOM 711 O O . ALA A 1 88 ? -14.100 -4.673 12.777 1.00 72.94 88 ALA A O 1
ATOM 712 N N . LEU A 1 89 ? -15.756 -5.833 13.728 1.00 73.31 89 LEU A N 1
ATOM 713 C CA . LEU A 1 89 ? -15.842 -6.847 12.667 1.00 73.31 89 LEU A CA 1
ATOM 714 C C . LEU A 1 89 ? -16.160 -6.251 11.290 1.00 73.31 89 LEU A C 1
ATOM 716 O O . LEU A 1 89 ? -15.495 -6.572 10.303 1.00 73.31 89 LEU A O 1
ATOM 720 N N . LEU A 1 90 ? -17.165 -5.373 11.219 1.00 79.31 90 LEU A N 1
ATOM 721 C CA . LEU A 1 90 ? -17.584 -4.773 9.954 1.00 79.31 90 LEU A CA 1
ATOM 722 C C . LEU A 1 90 ? -16.527 -3.803 9.424 1.00 79.31 90 LEU A C 1
ATOM 724 O O . LEU A 1 90 ? -16.267 -3.791 8.225 1.00 79.31 90 LEU A O 1
ATOM 728 N N . PHE A 1 91 ? -15.898 -3.021 10.308 1.00 79.12 91 PHE A N 1
ATOM 729 C CA . PHE A 1 91 ? -14.823 -2.100 9.949 1.00 79.12 91 PHE A CA 1
ATOM 730 C C . PHE A 1 91 ? -13.632 -2.829 9.309 1.00 79.12 91 PHE A C 1
ATOM 732 O O . PHE A 1 91 ? -13.173 -2.432 8.233 1.00 79.12 91 PHE A O 1
ATOM 739 N N . PHE A 1 92 ? -13.195 -3.928 9.925 1.00 77.88 92 PHE A N 1
ATOM 740 C CA . PHE A 1 92 ? -12.072 -4.729 9.443 1.00 77.88 92 PHE A CA 1
ATOM 741 C C . PHE A 1 92 ? -12.361 -5.425 8.121 1.00 77.88 92 PHE A C 1
ATOM 743 O O . PHE A 1 92 ? -11.563 -5.316 7.192 1.00 77.88 92 PHE A O 1
ATOM 750 N N . LYS A 1 93 ? -13.514 -6.096 8.000 1.00 81.19 93 LYS A N 1
ATOM 751 C CA . LYS A 1 93 ? -13.897 -6.789 6.761 1.00 81.19 93 LYS A CA 1
ATOM 752 C C . LYS A 1 93 ? -13.951 -5.821 5.581 1.00 81.19 93 LYS A C 1
ATOM 754 O O . LYS A 1 93 ? -13.387 -6.090 4.525 1.00 81.19 93 LYS A O 1
ATOM 759 N N . ASP A 1 94 ? -14.584 -4.672 5.782 1.00 83.19 94 ASP A N 1
ATOM 760 C CA . ASP A 1 94 ? -14.679 -3.613 4.784 1.00 83.19 94 ASP A CA 1
ATOM 761 C C . ASP A 1 94 ? -13.303 -3.122 4.316 1.00 83.19 94 ASP A C 1
ATOM 763 O O . ASP A 1 94 ? -13.094 -2.864 3.131 1.00 83.19 94 ASP A O 1
ATOM 767 N N . ARG A 1 95 ? -12.369 -2.933 5.252 1.00 82.31 95 ARG A N 1
ATOM 768 C CA . ARG A 1 95 ? -11.033 -2.408 4.957 1.00 82.31 95 ARG A CA 1
ATOM 769 C C . ARG A 1 95 ? -10.155 -3.468 4.292 1.00 82.31 95 ARG A C 1
ATOM 771 O O . ARG A 1 95 ? -9.492 -3.152 3.307 1.00 82.31 95 ARG A O 1
ATOM 778 N N . LEU A 1 96 ? -10.236 -4.716 4.751 1.00 85.38 96 LEU A N 1
ATOM 779 C CA . LEU A 1 96 ? -9.543 -5.855 4.154 1.00 85.38 96 LEU A CA 1
ATOM 780 C C . LEU A 1 96 ? -10.000 -6.104 2.717 1.00 85.38 96 LEU A C 1
ATOM 782 O O . LEU A 1 96 ? -9.165 -6.305 1.849 1.00 85.38 96 LEU A O 1
ATOM 786 N N . LEU A 1 97 ? -11.302 -6.034 2.434 1.00 87.00 97 LEU A N 1
ATOM 787 C CA . LEU A 1 97 ? -11.794 -6.195 1.064 1.00 87.00 97 LEU A CA 1
ATOM 788 C C . LEU A 1 97 ? -11.365 -5.024 0.174 1.00 87.00 97 LEU A C 1
ATOM 790 O O . LEU A 1 97 ? -10.889 -5.239 -0.935 1.00 87.00 97 LEU A O 1
ATOM 794 N N . ARG A 1 98 ? -11.474 -3.781 0.661 1.00 83.81 98 ARG A N 1
ATOM 795 C CA . ARG A 1 98 ? -11.111 -2.597 -0.135 1.00 83.81 98 ARG A CA 1
ATOM 796 C C . ARG A 1 98 ? -9.617 -2.473 -0.426 1.00 83.81 98 ARG A C 1
ATOM 798 O O . ARG A 1 98 ? -9.283 -1.909 -1.456 1.00 83.81 98 ARG A O 1
ATOM 805 N N . LEU A 1 99 ? -8.740 -2.939 0.465 1.00 85.06 99 LEU A N 1
ATOM 806 C CA . LEU A 1 99 ? -7.282 -2.839 0.293 1.00 85.06 99 LEU A CA 1
ATOM 807 C C . LEU A 1 99 ? -6.660 -4.151 -0.193 1.00 85.06 99 LEU A C 1
ATOM 809 O O . LEU A 1 99 ? -5.797 -4.141 -1.065 1.00 85.06 99 LEU A O 1
ATOM 813 N N . GLY A 1 100 ? -7.128 -5.281 0.331 1.00 82.94 100 GLY A N 1
ATOM 814 C CA . GLY A 1 100 ? -6.621 -6.608 0.003 1.00 82.94 100 GLY A CA 1
ATOM 815 C C . GLY A 1 100 ? -6.988 -7.063 -1.405 1.00 82.94 100 GLY A C 1
ATOM 816 O O . GLY A 1 100 ? -6.148 -7.670 -2.058 1.00 82.94 100 GLY A O 1
ATOM 817 N N . ILE A 1 101 ? -8.186 -6.738 -1.914 1.00 87.19 101 ILE A N 1
ATOM 818 C CA . ILE A 1 101 ? -8.553 -7.097 -3.297 1.00 87.19 101 ILE A CA 1
ATOM 819 C C . ILE A 1 101 ? -7.633 -6.389 -4.309 1.00 87.19 101 ILE A C 1
ATOM 821 O O . ILE A 1 101 ? -7.045 -7.091 -5.133 1.00 87.19 101 ILE A O 1
ATOM 825 N N . PRO A 1 102 ? -7.435 -5.052 -4.255 1.00 85.38 102 PRO A N 1
ATOM 826 C CA . PRO A 1 102 ? -6.488 -4.383 -5.148 1.00 85.38 102 PRO A CA 1
ATOM 827 C C . PRO A 1 102 ? -5.055 -4.901 -5.020 1.00 85.38 102 PRO A C 1
ATOM 829 O O . PRO A 1 102 ? -4.391 -5.095 -6.036 1.00 85.38 102 PRO A O 1
ATOM 832 N N . LEU A 1 103 ? -4.592 -5.158 -3.792 1.00 85.25 103 LEU A N 1
ATOM 833 C CA . LEU A 1 103 ? -3.253 -5.689 -3.545 1.00 85.25 103 LEU A CA 1
ATOM 834 C C . LEU A 1 103 ? -3.069 -7.070 -4.188 1.00 85.25 103 LEU A C 1
ATOM 836 O O . LEU A 1 103 ? -2.113 -7.286 -4.929 1.00 85.25 103 LEU A O 1
ATOM 840 N N . LEU A 1 104 ? -4.009 -7.988 -3.952 1.00 84.75 104 LEU A N 1
ATOM 841 C CA . LEU A 1 104 ? -3.953 -9.341 -4.495 1.00 84.75 104 LEU A CA 1
ATOM 842 C C . LEU A 1 104 ? -4.017 -9.328 -6.024 1.00 84.75 104 LEU A C 1
ATOM 844 O O . LEU A 1 104 ? -3.260 -10.036 -6.684 1.00 84.75 104 LEU A O 1
ATOM 848 N N . PHE A 1 105 ? -4.884 -8.488 -6.592 1.00 87.62 105 PHE A N 1
ATOM 849 C CA . PHE A 1 105 ? -4.979 -8.320 -8.037 1.00 87.62 105 PHE A CA 1
ATOM 850 C C . PHE A 1 105 ? -3.658 -7.824 -8.639 1.00 87.62 105 PHE A C 1
ATOM 852 O O . PHE A 1 105 ? -3.193 -8.349 -9.650 1.00 87.62 105 PHE A O 1
ATOM 859 N N . TYR A 1 106 ? -3.015 -6.846 -8.004 1.00 84.81 106 TYR A N 1
ATOM 860 C CA . TYR A 1 106 ? -1.731 -6.338 -8.467 1.00 84.81 106 TYR A CA 1
ATOM 861 C C . TYR A 1 106 ? -0.634 -7.403 -8.422 1.00 84.81 106 TYR A C 1
ATOM 863 O O . TYR A 1 106 ? 0.052 -7.598 -9.421 1.00 84.81 106 TYR A O 1
ATOM 871 N N . VAL A 1 107 ? -0.498 -8.120 -7.304 1.00 83.25 107 VAL A N 1
ATOM 872 C CA . VAL A 1 107 ? 0.543 -9.146 -7.130 1.00 83.25 107 VAL A CA 1
ATOM 873 C C . VAL A 1 107 ? 0.353 -10.316 -8.100 1.00 83.25 107 VAL A C 1
ATOM 875 O O . VAL A 1 107 ? 1.331 -10.825 -8.635 1.00 83.25 107 VAL A O 1
ATOM 878 N N . ILE A 1 108 ? -0.889 -10.733 -8.362 1.00 84.12 108 ILE A N 1
ATOM 879 C CA . ILE A 1 108 ? -1.168 -11.896 -9.220 1.00 84.12 108 ILE A CA 1
ATOM 880 C C . ILE A 1 108 ? -1.107 -11.553 -10.710 1.00 84.12 108 ILE A C 1
ATOM 882 O O . ILE A 1 108 ? -0.660 -12.379 -11.502 1.00 84.12 108 ILE A O 1
ATOM 886 N N . PHE A 1 109 ? -1.576 -10.372 -11.113 1.00 85.31 109 PHE A N 1
ATOM 887 C CA . PHE A 1 109 ? -1.731 -10.042 -12.531 1.00 85.31 109 PHE A CA 1
ATOM 888 C C . PHE A 1 109 ? -0.729 -8.987 -12.983 1.00 85.31 109 PHE A C 1
ATOM 890 O O . PHE A 1 109 ? 0.066 -9.229 -13.885 1.00 85.31 109 PHE A O 1
ATOM 897 N N . ILE A 1 110 ? -0.747 -7.813 -12.357 1.00 84.56 110 ILE A N 1
ATOM 898 C CA . ILE A 1 110 ? -0.006 -6.650 -12.859 1.00 84.56 110 ILE A CA 1
ATOM 899 C C . ILE A 1 110 ? 1.503 -6.831 -12.684 1.00 84.56 110 ILE A C 1
ATOM 901 O O . ILE A 1 110 ? 2.263 -6.628 -13.629 1.00 84.56 110 ILE A O 1
ATOM 905 N N . HIS A 1 111 ? 1.935 -7.253 -11.498 1.00 82.00 111 HIS A N 1
ATOM 906 C CA . HIS A 1 111 ? 3.344 -7.395 -11.160 1.00 82.00 111 HIS A CA 1
ATOM 907 C C . HIS A 1 111 ? 4.088 -8.423 -12.036 1.00 82.00 111 HIS A C 1
ATOM 909 O O . HIS A 1 111 ? 5.131 -8.061 -12.585 1.00 82.00 111 HIS A O 1
ATOM 915 N N . PRO A 1 112 ? 3.598 -9.663 -12.253 1.00 82.75 112 PRO A N 1
ATOM 916 C CA . PRO A 1 112 ? 4.286 -10.615 -13.126 1.00 82.75 112 PRO A CA 1
ATOM 917 C C . PRO A 1 112 ? 4.273 -10.189 -14.597 1.00 82.75 112 PRO A C 1
ATOM 919 O O . PRO A 1 112 ? 5.260 -10.413 -15.292 1.00 82.75 112 PRO A O 1
ATOM 922 N N . ILE A 1 113 ? 3.206 -9.536 -15.074 1.00 84.81 113 ILE A N 1
ATOM 923 C CA . ILE A 1 113 ? 3.149 -9.013 -16.449 1.00 84.81 113 ILE A CA 1
ATOM 924 C C . ILE A 1 113 ? 4.195 -7.910 -16.644 1.00 84.81 113 ILE A C 1
ATOM 926 O O . ILE A 1 113 ? 4.957 -7.951 -17.610 1.00 84.81 113 ILE A O 1
ATOM 930 N N . MET A 1 114 ? 4.267 -6.947 -15.719 1.00 80.44 114 MET A N 1
ATOM 931 C CA . MET A 1 114 ? 5.278 -5.887 -15.762 1.00 80.44 114 MET A CA 1
ATOM 932 C C . MET A 1 114 ? 6.693 -6.453 -15.642 1.00 80.44 114 MET A C 1
ATOM 934 O O . MET A 1 114 ? 7.563 -6.075 -16.422 1.00 80.44 114 MET A O 1
ATOM 938 N N . GLY A 1 115 ? 6.918 -7.383 -14.708 1.00 79.19 115 GLY A N 1
ATOM 939 C CA . GLY A 1 115 ? 8.206 -8.050 -14.532 1.00 79.19 115 GLY A CA 1
ATOM 940 C C . GLY A 1 115 ? 8.663 -8.752 -15.809 1.00 79.19 115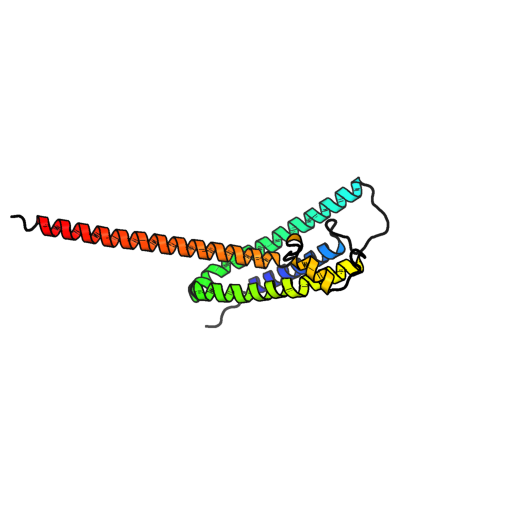 GLY A C 1
ATOM 941 O O . GLY A 1 115 ? 9.787 -8.536 -16.251 1.00 79.19 115 GLY A O 1
ATOM 942 N N . TYR A 1 116 ? 7.771 -9.504 -16.459 1.00 81.88 116 TYR A N 1
ATOM 943 C CA . TYR A 1 116 ? 8.072 -10.175 -17.721 1.00 81.88 116 TYR A CA 1
ATOM 944 C C . TYR A 1 116 ? 8.395 -9.185 -18.844 1.00 81.88 116 TYR A C 1
ATOM 946 O O . TYR A 1 116 ? 9.391 -9.355 -19.547 1.00 81.88 116 TYR A O 1
ATOM 954 N N . ALA A 1 117 ? 7.595 -8.123 -18.991 1.00 80.81 117 ALA A N 1
ATOM 955 C CA . ALA A 1 117 ? 7.815 -7.095 -20.006 1.00 80.81 117 ALA A CA 1
ATOM 956 C C . ALA A 1 117 ? 9.185 -6.412 -19.845 1.00 80.81 117 ALA A C 1
ATOM 958 O O . ALA A 1 117 ? 9.902 -6.230 -20.829 1.00 80.81 117 ALA A O 1
ATOM 959 N N . ILE A 1 118 ? 9.578 -6.100 -18.605 1.00 76.31 118 ILE A N 1
ATOM 960 C CA . ILE A 1 118 ? 10.885 -5.510 -18.289 1.00 76.31 118 ILE A CA 1
ATOM 961 C C . ILE A 1 118 ? 12.018 -6.516 -18.537 1.00 76.31 118 ILE A C 1
ATOM 963 O O . ILE A 1 118 ? 13.055 -6.161 -19.102 1.00 76.31 118 ILE A O 1
ATOM 967 N N . SER A 1 119 ? 11.853 -7.782 -18.149 1.00 75.94 119 SER A N 1
ATOM 968 C CA . SER A 1 119 ? 12.870 -8.818 -18.379 1.00 75.94 119 SER A CA 1
ATOM 969 C C . SER A 1 119 ? 13.095 -9.107 -19.868 1.00 75.94 119 SER A C 1
ATOM 971 O O . SER A 1 119 ? 14.235 -9.350 -20.270 1.00 75.94 119 SER A O 1
ATOM 973 N N . LEU A 1 120 ? 12.045 -9.019 -20.692 1.00 79.00 120 LEU A N 1
ATOM 974 C CA . LEU A 1 120 ? 12.158 -9.076 -22.151 1.00 79.00 120 LEU A CA 1
ATOM 975 C C . LEU A 1 120 ? 12.877 -7.842 -22.712 1.00 79.00 120 LEU A C 1
ATOM 977 O O . LEU A 1 120 ? 13.807 -7.985 -23.507 1.00 79.00 120 LEU A O 1
ATOM 981 N N . SER A 1 121 ? 12.489 -6.630 -22.293 1.00 75.06 121 SER A N 1
ATOM 982 C CA . SER A 1 121 ? 13.071 -5.387 -22.822 1.00 75.06 121 SER A CA 1
ATOM 983 C C . SER A 1 121 ? 14.551 -5.234 -22.466 1.00 75.06 121 SER A C 1
ATOM 985 O O . SER A 1 121 ? 15.335 -4.715 -23.258 1.00 75.06 121 SER A O 1
ATOM 987 N N . THR A 1 122 ? 14.955 -5.732 -21.297 1.00 70.50 122 THR A N 1
ATOM 988 C CA . THR A 1 122 ? 16.345 -5.713 -20.817 1.00 70.50 122 THR A CA 1
ATOM 989 C C . THR A 1 122 ? 17.171 -6.919 -21.282 1.00 70.50 122 THR A C 1
ATOM 991 O O . THR A 1 122 ? 18.333 -7.040 -20.898 1.00 70.50 122 THR A O 1
ATOM 994 N N . LYS A 1 123 ? 16.601 -7.809 -22.114 1.00 74.62 123 LYS A N 1
ATOM 995 C CA . LYS A 1 123 ? 17.216 -9.069 -22.582 1.00 74.62 123 LYS A CA 1
ATOM 996 C C . LYS A 1 123 ? 17.709 -9.986 -21.450 1.00 74.62 123 LYS A C 1
ATOM 998 O O . LYS A 1 123 ? 18.575 -10.828 -21.671 1.00 74.62 123 LYS A O 1
ATOM 10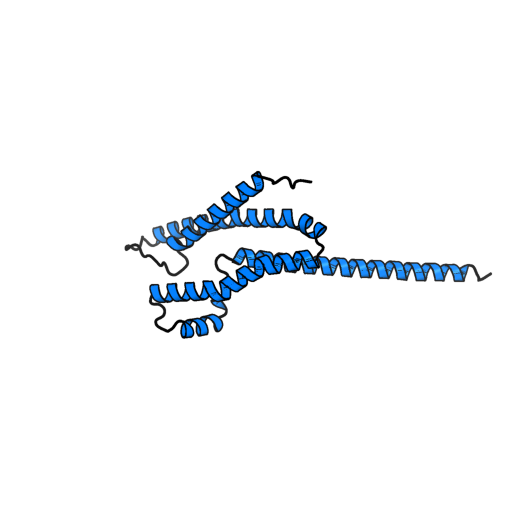03 N N . GLN A 1 124 ? 17.162 -9.840 -20.245 1.00 69.81 124 GLN A N 1
ATOM 1004 C CA . GLN A 1 124 ? 17.490 -10.691 -19.098 1.00 69.81 124 GLN A CA 1
ATOM 1005 C C . GLN A 1 124 ? 16.789 -12.050 -19.162 1.00 69.81 124 GLN A C 1
ATOM 1007 O O . GLN A 1 124 ? 17.208 -12.990 -18.490 1.00 69.81 124 GLN A O 1
ATOM 1012 N N . PHE A 1 125 ? 15.726 -12.161 -19.961 1.00 75.12 125 PHE A N 1
ATOM 1013 C CA . PHE A 1 125 ? 14.953 -13.383 -20.116 1.00 75.12 125 PHE A CA 1
ATOM 1014 C C . PHE A 1 125 ? 14.504 -13.559 -21.568 1.00 75.12 125 PHE A C 1
ATOM 1016 O O . PHE A 1 125 ? 14.095 -12.599 -22.216 1.00 75.12 125 PHE A O 1
ATOM 1023 N N . SER A 1 126 ? 14.575 -14.787 -22.077 1.00 75.38 126 SER A N 1
ATOM 1024 C CA . SER A 1 126 ? 14.224 -15.142 -23.462 1.00 75.38 126 SER A CA 1
ATOM 1025 C C . SER A 1 126 ? 13.180 -16.263 -23.557 1.00 75.38 126 SER A C 1
ATOM 1027 O O . SER A 1 126 ? 12.894 -16.743 -24.652 1.00 75.38 126 SER A O 1
ATOM 1029 N N . GLY A 1 127 ? 12.611 -16.683 -22.422 1.00 81.25 127 GLY A N 1
ATOM 1030 C CA . GLY A 1 127 ? 11.600 -17.739 -22.345 1.00 81.25 127 GLY A CA 1
ATOM 1031 C C . GLY A 1 127 ? 10.161 -17.248 -22.521 1.00 81.25 127 GLY A C 1
ATOM 1032 O O . GLY A 1 127 ? 9.882 -16.050 -22.666 1.00 81.25 127 GLY A O 1
ATOM 1033 N N . SER A 1 128 ? 9.222 -18.193 -22.470 1.00 85.12 128 SER A N 1
ATOM 1034 C CA . SER A 1 128 ? 7.792 -17.891 -22.527 1.00 85.12 128 SER A CA 1
ATOM 1035 C C . SER A 1 128 ? 7.301 -17.246 -21.224 1.00 85.12 128 SER A C 1
ATOM 1037 O O . SER A 1 128 ? 7.931 -17.365 -20.170 1.00 85.12 128 SER A O 1
ATOM 1039 N N . PHE A 1 129 ? 6.144 -16.580 -21.265 1.00 82.75 129 PHE A N 1
ATOM 1040 C CA . PHE A 1 129 ? 5.527 -16.012 -20.061 1.00 82.75 129 PHE A CA 1
ATOM 1041 C C . PHE A 1 129 ? 5.261 -17.073 -18.979 1.00 82.75 129 PHE A C 1
ATOM 1043 O O . PHE A 1 129 ? 5.377 -16.778 -17.794 1.00 82.75 129 PHE A O 1
ATOM 1050 N N . LEU A 1 130 ? 4.944 -18.313 -19.369 1.00 83.81 130 LEU A N 1
ATOM 1051 C CA . LEU A 1 130 ? 4.696 -19.406 -18.423 1.00 83.81 130 LEU A CA 1
ATOM 1052 C C . LEU A 1 130 ? 5.969 -19.817 -17.676 1.00 83.81 130 LEU A C 1
ATOM 1054 O O . LEU A 1 130 ? 5.911 -20.059 -16.471 1.00 83.81 130 LEU A O 1
ATOM 1058 N N . ASP A 1 131 ? 7.115 -19.820 -18.358 1.00 84.19 131 ASP A N 1
ATOM 1059 C CA . ASP A 1 131 ? 8.413 -20.101 -17.735 1.00 84.19 131 ASP A CA 1
ATOM 1060 C C . ASP A 1 131 ? 8.782 -18.998 -16.734 1.00 84.19 131 ASP A C 1
ATOM 1062 O O . ASP A 1 131 ? 9.236 -19.271 -15.622 1.00 84.19 131 ASP A O 1
ATOM 1066 N N . PHE A 1 132 ? 8.521 -17.740 -17.101 1.00 82.44 132 PHE A N 1
ATOM 1067 C CA . PHE A 1 132 ? 8.700 -16.605 -16.200 1.00 82.44 132 PHE A CA 1
ATOM 1068 C C . PHE A 1 132 ? 7.763 -16.683 -14.992 1.00 82.44 132 PHE A C 1
ATOM 1070 O O . PHE A 1 132 ? 8.190 -16.439 -13.867 1.00 82.44 132 PHE A O 1
ATOM 1077 N N . LEU A 1 133 ? 6.498 -17.055 -15.199 1.00 82.94 133 LEU A N 1
ATOM 1078 C CA . LEU A 1 133 ? 5.516 -17.190 -14.128 1.00 82.94 133 LEU A CA 1
ATOM 1079 C C . LEU A 1 133 ? 5.898 -18.305 -13.144 1.00 82.94 133 LEU A C 1
ATOM 1081 O O . LEU A 1 133 ? 5.772 -18.120 -11.935 1.00 82.94 133 LEU A O 1
ATOM 1085 N N . ALA A 1 134 ? 6.412 -19.434 -13.638 1.00 83.62 134 ALA A N 1
ATOM 1086 C CA . ALA A 1 134 ? 6.912 -20.514 -12.790 1.00 83.62 134 ALA A CA 1
ATOM 1087 C C . ALA A 1 134 ? 8.087 -20.049 -11.912 1.00 83.62 134 ALA A C 1
ATOM 1089 O O . ALA A 1 134 ? 8.113 -20.327 -10.711 1.00 83.62 134 ALA A O 1
ATOM 1090 N N . LEU A 1 135 ? 9.018 -19.275 -12.481 1.00 81.25 135 LEU A N 1
ATOM 1091 C CA . LEU A 1 135 ? 10.117 -18.655 -11.733 1.00 81.25 135 LEU A CA 1
ATOM 1092 C C . LEU A 1 135 ? 9.619 -17.605 -10.734 1.00 81.25 135 LEU A C 1
ATOM 1094 O O . LEU A 1 135 ? 10.105 -17.553 -9.607 1.00 81.25 135 LEU A O 1
ATOM 1098 N N . TYR A 1 136 ? 8.641 -16.792 -11.130 1.00 77.94 136 TYR A N 1
ATOM 1099 C CA . TYR A 1 136 ? 8.043 -15.751 -10.299 1.00 77.94 136 TYR A CA 1
ATOM 1100 C C . TYR A 1 136 ? 7.366 -16.339 -9.054 1.00 77.94 136 TYR A C 1
ATOM 1102 O O . TYR A 1 136 ? 7.593 -15.865 -7.944 1.00 77.94 136 TYR A O 1
ATOM 1110 N N . ILE A 1 137 ? 6.589 -17.413 -9.222 1.00 79.12 137 ILE A N 1
ATOM 1111 C CA . ILE A 1 137 ? 5.915 -18.110 -8.117 1.00 79.12 137 ILE A CA 1
ATOM 1112 C C . ILE A 1 137 ? 6.924 -18.868 -7.244 1.00 79.12 137 ILE A C 1
ATOM 1114 O O . ILE A 1 137 ? 6.794 -18.876 -6.021 1.00 79.12 137 ILE A O 1
ATOM 1118 N N . GLY A 1 138 ? 7.936 -19.497 -7.850 1.00 75.19 138 GLY A N 1
ATOM 1119 C CA . GLY A 1 138 ? 8.962 -20.253 -7.124 1.00 75.19 138 GLY A CA 1
ATOM 1120 C C . GLY A 1 138 ? 9.937 -19.382 -6.325 1.00 75.19 138 GLY A C 1
ATOM 1121 O O . GLY A 1 138 ? 10.614 -19.884 -5.428 1.00 75.19 138 GLY A O 1
ATOM 1122 N N . ASN A 1 139 ? 10.016 -18.083 -6.622 1.00 73.00 139 ASN A N 1
ATOM 1123 C CA . ASN A 1 139 ? 10.997 -17.181 -6.038 1.00 73.00 139 ASN A CA 1
ATOM 1124 C C . ASN A 1 139 ? 10.318 -16.091 -5.198 1.00 73.00 139 ASN A C 1
ATOM 1126 O O . ASN A 1 139 ? 10.047 -14.985 -5.664 1.00 73.00 139 ASN A O 1
ATOM 1130 N N . TYR A 1 140 ? 10.105 -16.388 -3.911 1.00 59.59 140 TYR A N 1
ATOM 1131 C CA . TYR A 1 140 ? 9.455 -15.487 -2.948 1.00 59.59 140 TYR A CA 1
ATOM 1132 C C . TYR A 1 140 ? 10.092 -14.092 -2.844 1.00 59.59 140 TYR A C 1
ATOM 1134 O O . TYR A 1 140 ? 9.437 -13.153 -2.406 1.00 59.59 140 TYR A O 1
ATOM 1142 N N . ARG A 1 141 ? 11.358 -13.925 -3.253 1.00 53.94 141 ARG A N 1
ATOM 1143 C CA . ARG A 1 141 ? 12.037 -12.618 -3.270 1.00 53.94 141 ARG A CA 1
ATOM 1144 C C . ARG A 1 141 ? 11.516 -11.667 -4.351 1.00 53.94 141 ARG A C 1
ATOM 1146 O O . ARG A 1 141 ? 11.736 -10.468 -4.239 1.00 53.94 141 ARG A O 1
ATOM 1153 N N . VAL A 1 142 ? 10.850 -12.190 -5.382 1.00 54.69 142 VAL A N 1
ATOM 1154 C CA . VAL A 1 142 ? 10.261 -11.405 -6.482 1.00 54.69 142 VAL A CA 1
ATOM 1155 C C . VAL A 1 142 ? 8.801 -11.035 -6.182 1.00 54.69 142 VAL A C 1
ATOM 1157 O O . VAL A 1 142 ? 8.211 -10.211 -6.882 1.00 54.69 142 VAL A O 1
ATOM 1160 N N . LEU A 1 143 ? 8.224 -11.579 -5.104 1.00 54.00 143 LEU A N 1
ATOM 1161 C CA . LEU A 1 143 ? 6.943 -11.142 -4.547 1.00 54.00 143 LEU A CA 1
ATOM 1162 C C . LEU A 1 143 ? 7.139 -9.802 -3.827 1.00 54.00 143 LEU A C 1
ATOM 1164 O O . LEU A 1 143 ? 7.12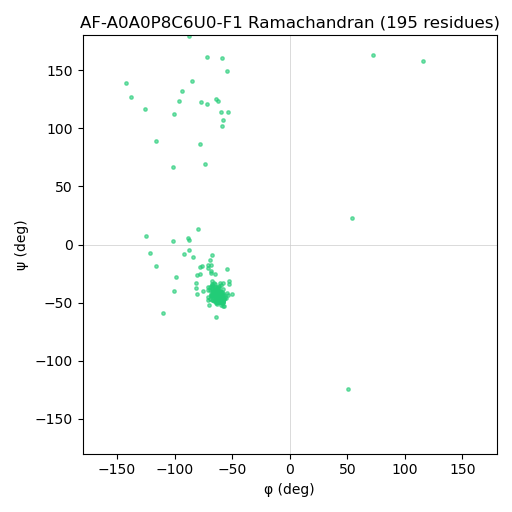7 -9.710 -2.604 1.00 54.00 143 LEU A O 1
ATOM 1168 N N . GLY A 1 144 ? 7.392 -8.759 -4.608 1.00 55.72 144 GLY A N 1
ATOM 1169 C CA . GLY A 1 144 ? 7.371 -7.384 -4.150 1.00 55.72 144 GLY A CA 1
ATOM 1170 C C . GLY A 1 144 ? 5.995 -6.787 -4.404 1.00 55.72 144 GLY A C 1
ATOM 1171 O O . GLY A 1 144 ? 5.464 -6.857 -5.509 1.00 55.72 144 GLY A O 1
ATOM 1172 N N . SER A 1 145 ? 5.429 -6.133 -3.401 1.00 57.84 145 SER A N 1
ATOM 1173 C CA . SER A 1 145 ? 4.245 -5.280 -3.542 1.00 57.84 145 SER A CA 1
ATOM 1174 C C . SER A 1 145 ? 4.510 -4.017 -4.363 1.00 57.84 145 SER A C 1
ATOM 1176 O O . SER A 1 145 ? 3.569 -3.312 -4.732 1.00 57.84 145 SER A O 1
ATOM 1178 N N . GLY A 1 146 ? 5.776 -3.735 -4.691 1.00 70.12 146 GLY A N 1
ATOM 1179 C CA . GLY A 1 146 ? 6.191 -2.573 -5.468 1.00 70.12 146 GLY A CA 1
ATOM 1180 C C . GLY A 1 146 ? 5.587 -1.285 -4.885 1.00 70.12 146 GLY A C 1
ATOM 1181 O O . GLY A 1 146 ? 5.741 -1.035 -3.690 1.00 70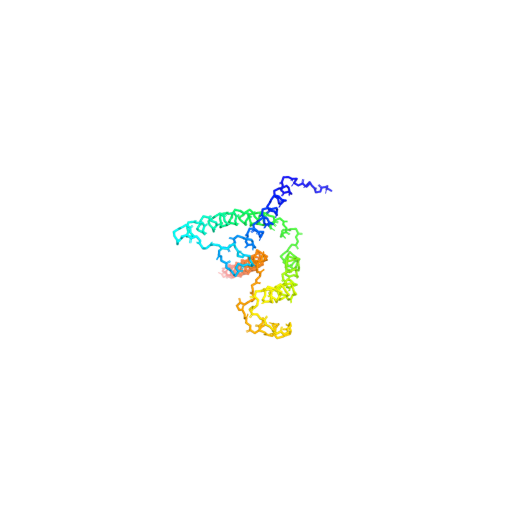.12 146 GLY A O 1
ATOM 1182 N N . PRO A 1 147 ? 4.848 -0.485 -5.672 1.00 68.81 147 PRO A N 1
ATOM 1183 C CA . PRO A 1 147 ? 4.235 0.756 -5.203 1.00 68.81 147 PRO A CA 1
ATOM 1184 C C . PRO A 1 147 ? 3.086 0.544 -4.200 1.00 68.81 147 PRO A C 1
ATOM 1186 O O . PRO A 1 147 ? 2.655 1.499 -3.557 1.00 68.81 147 PRO A O 1
ATOM 1189 N N . LEU A 1 148 ? 2.571 -0.683 -4.041 1.00 79.62 148 LEU A N 1
ATOM 1190 C CA . LEU A 1 148 ? 1.470 -0.987 -3.121 1.00 79.62 148 LEU A CA 1
ATOM 1191 C C . LEU A 1 148 ? 1.921 -1.339 -1.701 1.00 79.62 148 LEU A C 1
ATOM 1193 O O . LEU A 1 148 ? 1.072 -1.662 -0.870 1.00 79.62 148 LEU A O 1
ATOM 1197 N N . TRP A 1 149 ? 3.212 -1.230 -1.384 1.00 79.00 149 TRP A N 1
ATOM 1198 C CA . TRP A 1 149 ? 3.735 -1.492 -0.038 1.00 79.00 149 TRP A CA 1
ATOM 1199 C C . TRP A 1 149 ? 2.994 -0.697 1.054 1.00 79.00 149 TRP A C 1
ATOM 1201 O O . TRP A 1 149 ? 2.791 -1.179 2.168 1.00 79.00 149 TRP A O 1
ATOM 1211 N N . PHE A 1 150 ? 2.501 0.501 0.721 1.00 81.38 150 PHE A N 1
ATOM 1212 C CA . PHE A 1 150 ? 1.661 1.296 1.613 1.00 81.38 150 PHE A CA 1
ATOM 1213 C C . PHE A 1 150 ? 0.401 0.547 2.073 1.00 81.38 150 PHE A C 1
ATOM 1215 O O . PHE A 1 150 ? 0.028 0.603 3.246 1.00 81.38 150 PHE A O 1
ATOM 1222 N N . LEU A 1 151 ? -0.272 -0.153 1.152 1.00 82.69 151 LEU A N 1
ATOM 1223 C CA . LEU A 1 151 ? -1.498 -0.896 1.444 1.00 82.69 151 LEU A CA 1
ATOM 1224 C C . LEU A 1 151 ? -1.195 -2.079 2.366 1.00 82.69 151 LEU A C 1
ATOM 1226 O O . LEU A 1 151 ? -1.987 -2.363 3.263 1.00 82.69 151 LEU A O 1
ATOM 1230 N N . GLU A 1 152 ? -0.046 -2.729 2.184 1.00 82.62 152 GLU A N 1
ATOM 1231 C CA . GLU A 1 152 ? 0.420 -3.796 3.072 1.00 82.62 152 GLU A CA 1
ATOM 1232 C C . GLU A 1 152 ? 0.694 -3.278 4.478 1.00 82.62 152 GLU A C 1
ATOM 1234 O O . GLU A 1 152 ? 0.182 -3.840 5.445 1.00 82.62 152 GLU A O 1
ATOM 1239 N N . ALA A 1 153 ? 1.421 -2.165 4.599 1.00 84.12 153 ALA A N 1
ATOM 1240 C CA . ALA A 1 153 ? 1.685 -1.533 5.887 1.00 84.12 153 ALA A CA 1
ATOM 1241 C C . ALA A 1 153 ? 0.379 -1.166 6.610 1.00 84.12 153 ALA A C 1
ATOM 1243 O O . ALA A 1 153 ? 0.234 -1.425 7.806 1.00 84.12 153 ALA A O 1
ATOM 1244 N N . LEU A 1 154 ? -0.612 -0.636 5.881 1.00 83.69 154 LEU A N 1
ATOM 1245 C CA . LEU A 1 154 ? -1.941 -0.384 6.435 1.00 83.69 154 LEU A CA 1
ATOM 1246 C C . LEU A 1 154 ? -2.614 -1.669 6.924 1.00 83.69 154 LEU A C 1
ATOM 1248 O O . LEU A 1 154 ? -3.139 -1.678 8.032 1.00 83.69 154 LEU A O 1
ATOM 1252 N N . LEU A 1 155 ? -2.602 -2.748 6.140 1.00 82.94 155 LEU A N 1
ATOM 1253 C CA . LEU A 1 155 ? -3.193 -4.025 6.552 1.00 82.94 155 LEU A CA 1
ATOM 1254 C C . LEU A 1 155 ? -2.510 -4.604 7.800 1.00 82.94 155 LEU A C 1
ATOM 1256 O O . LEU A 1 155 ? -3.197 -5.132 8.675 1.00 82.94 155 LEU A O 1
ATOM 1260 N N . ILE A 1 156 ? -1.188 -4.460 7.916 1.00 85.00 156 ILE A N 1
ATOM 1261 C CA . ILE A 1 156 ? -0.421 -4.892 9.091 1.00 85.00 156 ILE A CA 1
ATOM 1262 C C . ILE A 1 156 ? -0.801 -4.065 10.324 1.00 85.00 156 ILE A C 1
ATOM 1264 O O . ILE A 1 156 ? -1.100 -4.639 11.374 1.00 85.00 156 ILE A O 1
ATOM 1268 N N . PHE A 1 157 ? -0.833 -2.733 10.212 1.00 83.75 157 PHE A N 1
ATOM 1269 C CA . PHE A 1 157 ? -1.215 -1.860 11.328 1.00 83.75 157 PHE A CA 1
ATOM 1270 C C . PHE A 1 157 ? -2.644 -2.108 11.792 1.00 83.75 157 PHE A C 1
ATOM 1272 O O . PHE A 1 157 ? -2.901 -2.173 12.993 1.00 83.75 157 PHE A O 1
ATOM 1279 N N . GLU A 1 158 ? -3.559 -2.318 10.852 1.00 81.00 158 GLU A N 1
ATOM 1280 C CA . GLU A 1 158 ? -4.919 -2.739 11.156 1.00 81.00 158 GLU A CA 1
ATOM 1281 C C . GLU A 1 158 ? -4.914 -4.077 11.899 1.00 81.00 158 GLU A C 1
ATOM 1283 O O . GLU A 1 158 ? -5.478 -4.175 12.986 1.00 81.00 158 GLU A O 1
ATOM 1288 N N . GLY A 1 159 ? -4.239 -5.105 11.382 1.00 81.00 159 GLY A N 1
ATOM 1289 C CA . GLY A 1 159 ? -4.146 -6.406 12.053 1.00 81.00 159 GLY A CA 1
ATOM 1290 C C . GLY A 1 159 ? -3.642 -6.294 13.497 1.00 81.00 159 GLY A C 1
ATOM 1291 O O . GLY A 1 159 ? -4.229 -6.884 14.409 1.00 81.00 159 GLY A O 1
ATOM 1292 N N . PHE A 1 160 ? -2.616 -5.469 13.724 1.00 83.38 160 PHE A N 1
ATOM 1293 C CA . PHE A 1 160 ? -2.066 -5.214 15.054 1.00 83.38 160 PHE A CA 1
ATOM 1294 C C . PHE A 1 160 ? -3.056 -4.488 15.974 1.00 83.38 160 PHE A C 1
ATOM 1296 O O . PHE A 1 160 ? -3.236 -4.897 17.122 1.00 83.38 160 PHE A O 1
ATOM 1303 N N . LEU A 1 161 ? -3.750 -3.459 15.476 1.00 79.38 161 LEU A N 1
ATOM 1304 C CA . LEU A 1 161 ? -4.806 -2.762 16.216 1.00 79.38 161 LEU A CA 1
ATOM 1305 C C . LEU A 1 161 ? -5.941 -3.715 16.599 1.00 79.38 161 LEU A C 1
ATOM 1307 O O . LEU A 1 161 ? -6.387 -3.715 17.745 1.00 79.38 161 LEU A O 1
ATOM 1311 N N . CYS A 1 162 ? -6.366 -4.575 15.673 1.00 77.69 162 CYS A N 1
ATOM 1312 C CA . CYS A 1 162 ? -7.380 -5.600 15.914 1.00 77.69 162 CYS A CA 1
ATOM 1313 C C . CYS A 1 162 ? -6.970 -6.534 17.057 1.00 77.69 162 CYS A C 1
ATOM 1315 O O . CYS A 1 162 ? -7.734 -6.770 17.996 1.00 77.69 162 CYS A O 1
ATOM 1317 N N . HIS A 1 163 ? -5.735 -7.033 16.989 1.00 79.69 163 HIS A N 1
ATOM 1318 C CA . HIS A 1 163 ? -5.173 -7.920 17.996 1.00 79.69 163 HIS A CA 1
ATOM 1319 C C . HIS A 1 163 ? -5.054 -7.229 19.364 1.00 79.69 163 HIS A C 1
ATOM 1321 O O . HIS A 1 163 ? -5.438 -7.804 20.384 1.00 79.69 163 HIS A O 1
ATOM 1327 N N . ALA A 1 164 ? -4.589 -5.977 19.395 1.00 82.38 164 ALA A N 1
ATOM 1328 C CA . ALA A 1 164 ? -4.488 -5.183 20.616 1.00 82.38 164 ALA A CA 1
ATOM 1329 C C . ALA A 1 164 ? -5.865 -4.942 21.260 1.00 82.38 164 ALA A C 1
ATOM 1331 O O . ALA A 1 164 ? -6.026 -5.147 22.464 1.00 82.38 164 ALA A O 1
ATOM 1332 N N . ILE A 1 165 ? -6.877 -4.582 20.464 1.00 81.50 165 ILE A N 1
ATOM 1333 C CA . ILE A 1 165 ? -8.258 -4.390 20.931 1.00 81.50 165 ILE A CA 1
ATOM 1334 C C . ILE A 1 165 ? -8.823 -5.698 21.494 1.00 81.50 165 ILE A C 1
ATOM 1336 O O . ILE A 1 165 ? -9.363 -5.708 22.602 1.00 81.50 165 ILE A O 1
ATOM 1340 N N . TYR A 1 166 ? -8.660 -6.813 20.775 1.00 81.56 166 TYR A N 1
ATOM 1341 C CA . TYR A 1 166 ? -9.078 -8.135 21.245 1.00 81.56 166 TYR A CA 1
ATOM 1342 C C . TYR A 1 166 ? -8.435 -8.489 22.595 1.00 81.56 166 TYR A C 1
ATOM 1344 O O . TYR A 1 166 ? -9.126 -8.925 23.521 1.00 81.56 166 TYR A O 1
ATOM 1352 N N . TYR A 1 167 ? -7.130 -8.245 22.739 1.00 83.00 167 TYR A N 1
ATOM 1353 C CA . TYR A 1 167 ? -6.401 -8.498 23.980 1.00 83.00 167 TYR A CA 1
ATOM 1354 C C . TYR A 1 167 ? -6.915 -7.640 25.147 1.00 83.00 167 TYR A C 1
ATOM 1356 O O . TYR A 1 167 ? -7.142 -8.163 26.241 1.00 83.00 167 TYR A O 1
ATOM 1364 N N . ILE A 1 168 ? -7.157 -6.345 24.917 1.00 85.88 168 ILE A N 1
ATOM 1365 C CA . ILE A 1 168 ? -7.689 -5.423 25.931 1.00 85.88 168 ILE A CA 1
ATOM 1366 C C . ILE A 1 168 ? -9.091 -5.851 26.373 1.00 85.88 168 ILE A C 1
ATOM 1368 O O . ILE A 1 168 ? -9.339 -5.959 27.573 1.00 85.88 168 ILE A O 1
ATOM 1372 N N . ILE A 1 169 ? -9.992 -6.158 25.434 1.00 85.69 169 ILE A N 1
ATOM 1373 C CA . ILE A 1 169 ? -11.354 -6.616 25.752 1.00 85.69 169 ILE A CA 1
ATOM 1374 C C . ILE A 1 169 ? -11.301 -7.902 26.578 1.00 85.69 169 ILE A C 1
ATOM 1376 O O . ILE A 1 169 ? -11.943 -7.991 27.626 1.00 85.69 169 ILE A O 1
ATOM 1380 N N . ARG A 1 170 ? -10.494 -8.886 26.158 1.00 85.62 170 ARG A N 1
ATOM 1381 C CA . ARG A 1 170 ? -10.334 -10.150 26.889 1.00 85.62 170 ARG A CA 1
ATOM 1382 C C . ARG A 1 170 ? -9.825 -9.910 28.311 1.00 85.62 170 ARG A C 1
ATOM 1384 O O . ARG A 1 170 ? -10.358 -10.496 29.251 1.00 85.62 170 ARG A O 1
ATOM 1391 N N . ARG A 1 171 ? -8.833 -9.031 28.481 1.00 86.81 171 ARG A N 1
ATOM 1392 C CA . ARG A 1 171 ? -8.283 -8.669 29.795 1.00 86.81 171 ARG A CA 1
ATOM 1393 C C . ARG A 1 171 ? -9.332 -7.994 30.684 1.00 86.81 171 ARG A C 1
ATOM 1395 O O . ARG A 1 171 ? -9.479 -8.392 31.837 1.00 86.81 171 ARG A O 1
ATOM 1402 N N . SER A 1 172 ? -10.093 -7.039 30.154 1.00 82.00 172 SER A N 1
ATOM 1403 C CA . SER A 1 172 ? -11.163 -6.352 30.890 1.00 82.00 172 SER A CA 1
ATOM 1404 C C . SER A 1 172 ? -12.277 -7.308 31.316 1.00 82.00 172 SER A C 1
ATOM 1406 O O . SER A 1 172 ? -12.730 -7.250 32.456 1.00 82.00 172 SER A O 1
ATOM 1408 N N . LEU A 1 173 ? -12.672 -8.244 30.446 1.00 86.06 173 LEU A N 1
ATOM 1409 C CA . LEU A 1 173 ? -13.664 -9.275 30.771 1.00 86.06 173 LEU A CA 1
ATOM 1410 C C . LEU A 1 173 ? -13.186 -10.219 31.883 1.00 86.06 173 LEU A C 1
ATOM 1412 O O . LEU A 1 173 ? -13.982 -10.608 32.736 1.00 86.06 173 LEU A O 1
ATOM 1416 N N . ILE A 1 174 ? -11.898 -10.577 31.899 1.00 85.12 174 ILE A N 1
ATOM 1417 C CA . ILE A 1 174 ? -11.309 -11.391 32.973 1.00 85.12 174 ILE A CA 1
ATOM 1418 C C . ILE A 1 174 ? -11.342 -10.629 34.303 1.00 85.12 174 ILE A C 1
ATOM 1420 O O . ILE A 1 174 ? -11.757 -11.194 35.313 1.00 85.12 174 ILE A O 1
ATOM 1424 N N . ILE A 1 175 ? -10.962 -9.346 34.305 1.00 83.19 175 ILE A N 1
ATOM 1425 C CA . ILE A 1 175 ? -10.982 -8.501 35.509 1.00 83.19 175 ILE A CA 1
ATOM 1426 C C . ILE A 1 175 ? -12.413 -8.335 36.036 1.00 83.19 175 ILE A C 1
ATOM 1428 O O . ILE A 1 175 ? -12.642 -8.510 37.230 1.00 83.19 175 ILE A O 1
ATOM 1432 N N . LEU A 1 176 ? -13.381 -8.069 35.154 1.00 85.56 176 LEU A N 1
ATOM 1433 C CA . LEU A 1 176 ? -14.798 -7.974 35.514 1.00 85.56 176 LEU A CA 1
ATOM 1434 C C . LEU A 1 176 ? -15.313 -9.281 36.126 1.00 85.56 176 LEU A C 1
ATOM 1436 O O . LEU A 1 176 ? -15.918 -9.258 37.196 1.00 85.56 176 LEU A O 1
ATOM 1440 N N . LYS A 1 177 ? -15.024 -10.435 35.507 1.00 82.94 177 LYS A N 1
ATOM 1441 C CA . LYS A 1 177 ? -15.378 -11.747 36.075 1.00 82.94 177 LYS A CA 1
ATOM 1442 C C . LYS A 1 177 ? -14.737 -11.969 37.444 1.00 82.94 177 LYS A C 1
ATOM 1444 O O . LYS A 1 177 ? -15.406 -12.467 38.344 1.00 82.94 177 LYS A O 1
ATOM 1449 N N . TYR A 1 178 ? -13.476 -11.575 37.619 1.00 82.44 178 TYR A N 1
ATOM 1450 C CA . TYR A 1 178 ? -12.775 -11.690 38.896 1.00 82.44 178 TYR A CA 1
ATOM 1451 C C . TYR A 1 178 ? -13.393 -10.797 39.980 1.00 82.44 178 TYR A C 1
ATOM 1453 O O . TYR A 1 178 ? -13.591 -11.249 41.104 1.00 82.44 178 TYR A O 1
ATOM 1461 N N . GLN A 1 179 ? -13.749 -9.552 39.651 1.00 81.50 179 GLN A N 1
ATOM 1462 C CA . GLN A 1 179 ? -14.428 -8.640 40.576 1.00 81.50 179 GLN A CA 1
ATOM 1463 C C . GLN A 1 179 ? -15.814 -9.153 40.974 1.00 81.50 179 GLN A C 1
ATOM 1465 O O . GLN A 1 179 ? -16.142 -9.134 42.159 1.00 81.50 179 GLN A O 1
ATOM 1470 N N . ILE A 1 180 ? -16.597 -9.665 40.019 1.00 80.19 180 ILE A N 1
ATOM 1471 C CA . ILE A 1 180 ? -17.912 -10.265 40.286 1.00 80.19 180 ILE A CA 1
ATOM 1472 C C . ILE A 1 180 ? -17.765 -11.495 41.191 1.00 80.19 180 ILE A C 1
ATOM 1474 O O . ILE A 1 180 ? -18.468 -11.609 42.193 1.00 80.19 180 ILE A O 1
ATOM 1478 N N . TYR A 1 181 ? -16.812 -12.381 40.893 1.00 75.50 181 TYR A N 1
ATOM 1479 C CA . TYR A 1 181 ? -16.555 -13.575 41.699 1.00 75.50 181 TYR A CA 1
ATOM 1480 C C . TYR A 1 181 ? -16.074 -13.217 43.117 1.00 75.50 181 TYR A C 1
ATOM 1482 O O . TYR A 1 181 ? -16.626 -13.695 44.103 1.00 75.50 181 TYR A O 1
ATOM 1490 N N . SER A 1 182 ? -15.106 -12.304 43.241 1.00 76.19 182 SER A N 1
ATOM 1491 C CA . SER A 1 182 ? -14.598 -11.807 44.530 1.00 76.19 182 SER A CA 1
ATOM 1492 C C . SER A 1 182 ? -15.668 -11.085 45.358 1.00 76.19 182 SER A C 1
ATOM 1494 O O . SER A 1 182 ? -15.673 -11.196 46.586 1.00 76.19 182 SER A O 1
ATOM 1496 N N . GLY A 1 183 ? -16.574 -10.345 44.713 1.00 70.38 183 GLY A N 1
ATOM 1497 C CA . GLY A 1 183 ? -17.713 -9.703 45.370 1.00 70.38 183 GLY A CA 1
ATOM 1498 C C . GLY A 1 183 ? -18.735 -10.717 45.888 1.00 70.38 183 GLY A C 1
ATOM 1499 O O . GLY A 1 183 ? -19.215 -10.581 47.011 1.00 70.38 183 GLY A O 1
ATOM 1500 N N . HIS A 1 184 ? -19.007 -11.775 45.119 1.00 68.62 184 HIS A N 1
ATOM 1501 C CA . HIS A 1 184 ? -19.903 -12.854 45.533 1.00 68.62 184 HIS A CA 1
ATOM 1502 C C . HIS A 1 184 ? -19.361 -13.616 46.754 1.00 68.62 184 HIS A C 1
ATOM 1504 O O . HIS A 1 184 ? -20.081 -13.791 47.734 1.00 68.62 184 HIS A O 1
ATOM 1510 N N . VAL A 1 185 ? -18.071 -13.975 46.759 1.00 64.06 185 VAL A N 1
ATOM 1511 C CA . VAL A 1 185 ? -17.435 -14.650 47.909 1.00 64.06 185 VAL A CA 1
ATOM 1512 C C . VAL A 1 185 ? -17.422 -13.767 49.165 1.00 64.06 185 VAL A C 1
ATOM 1514 O O . VAL A 1 185 ? -17.658 -14.262 50.266 1.00 64.06 185 VAL A O 1
ATOM 1517 N N . ARG A 1 186 ? -17.200 -12.451 49.024 1.00 64.56 186 ARG A N 1
ATOM 1518 C CA . ARG A 1 186 ? -17.252 -11.512 50.161 1.00 64.56 186 ARG A CA 1
ATOM 1519 C C . ARG A 1 186 ? -18.645 -11.391 50.779 1.00 64.56 186 ARG A C 1
ATOM 1521 O O . ARG A 1 186 ? -18.740 -11.344 52.001 1.00 64.56 186 ARG A O 1
ATOM 1528 N N . ASN A 1 187 ? -19.702 -11.367 49.967 1.00 60.09 187 ASN A N 1
ATOM 1529 C CA . ASN A 1 187 ? -21.070 -11.282 50.482 1.00 60.09 187 ASN A CA 1
ATOM 1530 C C . ASN A 1 187 ? -21.484 -12.558 51.227 1.00 60.09 187 ASN A C 1
ATOM 1532 O O . ASN A 1 187 ? -21.999 -12.456 52.334 1.00 60.09 187 ASN A O 1
ATOM 1536 N N . VAL A 1 188 ? -21.172 -13.745 50.695 1.00 60.00 188 VAL A N 1
ATOM 1537 C CA . VAL A 1 188 ? -21.473 -15.030 51.363 1.00 60.00 188 VAL A CA 1
ATOM 1538 C C . VAL A 1 188 ? -20.695 -15.185 52.679 1.00 60.00 188 VAL A C 1
ATOM 1540 O O . VAL A 1 188 ? -21.226 -15.688 53.668 1.00 60.00 188 VAL A O 1
ATOM 1543 N N . GLY A 1 189 ? -19.450 -14.701 52.733 1.00 58.81 189 GLY A N 1
ATOM 1544 C CA . GLY A 1 189 ? -18.634 -14.718 53.951 1.00 58.81 189 GLY A CA 1
ATOM 1545 C C . GLY A 1 189 ? -19.121 -13.783 55.067 1.00 58.81 189 GLY A C 1
ATOM 1546 O O . GLY A 1 189 ? -18.824 -14.045 56.233 1.00 58.81 189 GLY A O 1
ATOM 1547 N N . HIS A 1 190 ? -19.865 -12.721 54.738 1.00 56.59 190 HIS A N 1
ATOM 1548 C CA . HIS A 1 190 ? -20.514 -11.857 55.730 1.00 56.59 190 HIS A CA 1
ATOM 1549 C C . HIS A 1 190 ? -21.819 -12.464 56.243 1.00 56.59 190 HIS A C 1
ATOM 1551 O O . HIS A 1 190 ? -22.020 -12.508 57.452 1.00 56.59 190 HIS A O 1
ATOM 1557 N N . THR A 1 191 ? -22.645 -13.032 55.357 1.00 56.56 191 THR A N 1
ATOM 1558 C CA . THR A 1 191 ? -23.933 -13.616 55.758 1.00 56.56 191 THR A CA 1
ATOM 1559 C C . THR A 1 191 ? -23.763 -14.742 56.773 1.00 56.56 191 THR A C 1
ATOM 1561 O O . THR A 1 191 ? -24.573 -14.843 57.676 1.00 56.56 191 THR A O 1
ATOM 1564 N N . HIS A 1 192 ? -22.695 -15.545 56.694 1.00 52.72 192 HIS A N 1
ATOM 1565 C CA . HIS A 1 192 ? -22.439 -16.622 57.661 1.00 52.72 192 HIS A CA 1
ATOM 1566 C C . HIS A 1 192 ? -21.901 -16.166 59.027 1.00 52.72 192 HIS A C 1
ATOM 1568 O O . HIS A 1 192 ? -21.996 -16.935 59.980 1.00 52.72 192 HIS A O 1
ATOM 1574 N N . ARG A 1 193 ? -21.348 -14.950 59.155 1.00 53.31 193 ARG A N 1
ATOM 1575 C CA . ARG A 1 193 ? -20.919 -14.424 60.466 1.00 53.31 193 ARG A CA 1
ATOM 1576 C C . ARG A 1 193 ? -22.082 -13.859 61.275 1.00 53.31 193 ARG A C 1
ATOM 1578 O O . ARG A 1 193 ? -22.018 -13.893 62.496 1.00 53.31 193 ARG A O 1
ATOM 1585 N N . ASP A 1 194 ? -23.142 -13.415 60.608 1.00 52.75 194 ASP A N 1
ATOM 1586 C CA . ASP A 1 194 ? -24.298 -12.796 61.263 1.00 52.75 194 ASP A CA 1
ATOM 1587 C C . ASP A 1 194 ? -25.330 -13.822 61.782 1.00 52.75 194 ASP A C 1
ATOM 1589 O O . ASP A 1 194 ? -26.217 -13.463 62.548 1.00 52.75 194 ASP A O 1
ATOM 1593 N N . ILE A 1 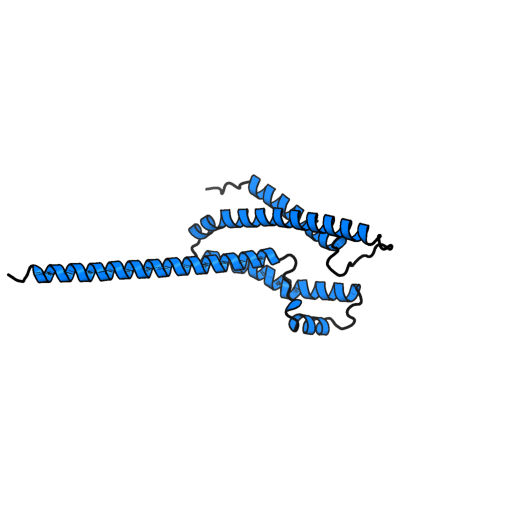195 ? -25.205 -15.106 61.410 1.00 55.59 195 ILE A N 1
ATOM 1594 C CA . ILE A 1 195 ? -26.083 -16.213 61.868 1.00 55.59 195 ILE A CA 1
ATOM 1595 C C . ILE A 1 195 ? -25.440 -17.060 62.978 1.00 55.59 195 ILE A C 1
ATOM 1597 O O . ILE A 1 195 ? -26.009 -18.063 63.400 1.00 55.59 195 ILE A O 1
ATOM 1601 N N . ALA A 1 196 ? -24.240 -16.687 63.428 1.00 51.53 196 ALA A N 1
ATOM 1602 C CA . ALA A 1 196 ? -23.531 -17.335 64.525 1.00 51.53 196 ALA A CA 1
ATOM 1603 C C . ALA A 1 196 ? -23.676 -16.499 65.808 1.00 51.53 196 ALA A C 1
ATOM 1605 O O . ALA A 1 196 ? -22.704 -15.922 66.290 1.00 51.53 196 ALA A O 1
ATOM 1606 N N . PHE A 1 197 ? -24.900 -16.422 66.330 1.00 47.38 197 PHE A N 1
ATOM 1607 C CA . PHE A 1 197 ? -25.200 -16.005 67.701 1.00 47.38 197 PHE A CA 1
ATOM 1608 C C . PHE A 1 197 ? -26.218 -16.966 68.305 1.00 47.38 197 PHE A C 1
ATOM 1610 O O . PHE A 1 197 ? -27.179 -17.323 67.585 1.00 47.38 197 PHE A O 1
#